Protein AF-A0A6G0X491-F1 (afdb_monomer_lite)

Radius of gyration: 33.51 Å; chains: 1; bounding box: 71×32×149 Å

Sequence (324 aa):
MTTKLLVLMLFFSSFLAHGDSTCRYAKSPGNVLTAGDGLCSPNTSACIVDSTCAEVWHTPASDVVKFTNVNRLGDMSQYALTALEIQNCSVPFTFDASFKLPDQLNTFALENCLLMDDNLPNNVAWPEMLHELHLGKNQLDKIPSGLPSSLISLWLNDNQLTDLPRQPTVTKTLHAASNKITQLSAEYSSMSQAVKIHLAGNPIARISKVDFSSSLVLFDCAGCAITTFELSRSSLEILDKLGPYNAASDTGFLVATVAFNATSCSDLNGEMKLLQNLYPVCVLDPIQTAPPPTTYDAPNSTWLYIGIAVAILLLLLCCSLCYL

Organism: NCBI:txid100861

InterPro domains:
  IPR001611 Leucine-rich repeat [PS51450] (150-171)
  IPR032675 Leucine-rich repeat domain superfamily [G3DSA:3.80.10.10] (58-279)
  IPR051071 Leucine-rich repeat-containing bacterial E3 ubiquitin ligases [PTHR47114] (81-205)

Foldseek 3Di:
DDDDDDDDPDDPPPPPPDDDDQQLLLVPPFKEKEDDPPLDDPQFLIFIATNRSHTPGTHPGNADQEAEQHQEYAYHQNRDDQHHAYDQHPDEHAYDPRHADHQNHQYYYDELRQYEPVRDDLDHPDHLNHQYYHYYNYAYQDDHPPQHCNHAEYHHHNYAHQDADLDDNQYQYYHHAQYAHAEAECSHNNQQRHQEDHHANYQHQYYAAGHHHLNHFYDAHHNHNHAAAEYAPNRLVSLLPFDPQDPVVRGGYYDDAYHDDPVVLVVLVWDWDDRVVHHTHTHNCDDPPPDDPPPPPPPPCVVVVVVVVVVVVVVVVVVVVVPD

pLDDT: mean 84.96, std 18.64, range [28.88, 98.62]

Secondary structure (DSSP, 8-state):
-------------------S---TTTT-SS-EEE--TTTSPTT-S-EEE-TT--EEEE-SSTT--EEES--EEEE-TT--SSEEEEE--SS--EEEEEEE--TT-SEEEEESS---GGGS-TT----TT--EEE--SS--SSPPSS--TT--EEE--SS------SS----SEEE--SS---EEETT-THHHH-SEEE-TT----EEES----TT--EEEEEEEEESEEEE-HHHHHHHHHS-B-BTTTTBEEEEEEE---HHHHHHTT-EEEEETTTEEEEES----------------THHHHHHHHHHHHHHHHHHHSS--

Structure (mmCIF, N/CA/C/O backbone):
data_AF-A0A6G0X491-F1
#
_entry.id   AF-A0A6G0X491-F1
#
loop_
_atom_site.group_PDB
_atom_site.id
_atom_site.type_symbol
_atom_site.label_atom_id
_atom_site.label_alt_id
_atom_site.label_comp_id
_atom_site.label_asym_id
_atom_site.label_entity_id
_atom_site.label_seq_id
_atom_site.pdbx_PDB_ins_code
_atom_site.Cartn_x
_atom_site.Cartn_y
_atom_site.Cartn_z
_atom_site.occupancy
_atom_site.B_iso_or_equiv
_atom_site.auth_seq_id
_atom_site.auth_comp_id
_atom_site.auth_asym_id
_atom_site.auth_atom_id
_atom_site.pdbx_PDB_model_num
ATOM 1 N N . MET A 1 1 ? 37.715 6.176 -73.679 1.00 34.16 1 MET A N 1
ATOM 2 C CA . MET A 1 1 ? 38.329 6.720 -72.446 1.00 34.16 1 MET A CA 1
ATOM 3 C C . MET A 1 1 ? 37.460 7.893 -72.020 1.00 34.16 1 MET A C 1
ATOM 5 O O . MET A 1 1 ? 37.271 8.763 -72.847 1.00 34.16 1 MET A O 1
ATOM 9 N N . THR A 1 2 ? 36.805 7.976 -70.868 1.00 33.03 2 THR A N 1
ATOM 10 C CA . THR A 1 2 ? 36.868 7.195 -69.627 1.00 33.03 2 THR A CA 1
ATOM 11 C C . THR A 1 2 ? 35.651 7.604 -68.774 1.00 33.03 2 THR A C 1
ATOM 13 O O . THR A 1 2 ? 35.374 8.786 -68.631 1.00 33.03 2 THR A O 1
ATOM 16 N N . THR A 1 3 ? 34.935 6.592 -68.279 1.00 32.19 3 THR A N 1
ATOM 17 C CA . THR A 1 3 ? 34.311 6.454 -66.946 1.00 32.19 3 THR A CA 1
ATOM 18 C C . THR A 1 3 ? 33.386 7.543 -66.368 1.00 32.19 3 THR A C 1
ATOM 20 O O . THR A 1 3 ? 33.807 8.612 -65.941 1.00 32.19 3 THR A O 1
ATOM 23 N N . LYS A 1 4 ? 32.109 7.150 -66.224 1.00 38.38 4 LYS A N 1
ATOM 24 C CA . LYS A 1 4 ? 31.097 7.700 -65.306 1.00 38.38 4 LYS A CA 1
ATOM 25 C C . LYS A 1 4 ? 31.574 7.611 -63.845 1.00 38.38 4 LYS A C 1
ATOM 27 O O . LYS A 1 4 ? 32.072 6.560 -63.455 1.00 38.38 4 LYS A O 1
ATOM 32 N N . LEU A 1 5 ? 31.282 8.618 -63.018 1.00 29.95 5 LEU A N 1
ATOM 33 C CA . LEU A 1 5 ? 31.223 8.445 -61.562 1.00 29.95 5 LEU A CA 1
ATOM 34 C C . LEU A 1 5 ? 29.955 9.111 -61.010 1.00 29.95 5 LEU A C 1
ATOM 36 O O . LEU A 1 5 ? 29.815 10.330 -61.003 1.00 29.95 5 LEU A O 1
ATOM 40 N N . LEU A 1 6 ? 29.011 8.262 -60.609 1.00 32.12 6 LEU A N 1
ATOM 41 C CA . LEU A 1 6 ? 27.796 8.591 -59.877 1.00 32.12 6 LEU A CA 1
ATOM 42 C C . LEU A 1 6 ? 28.183 8.645 -58.390 1.00 32.12 6 LEU A C 1
ATOM 44 O O . LEU A 1 6 ? 28.551 7.616 -57.827 1.00 32.12 6 LEU A O 1
ATOM 48 N N . VAL A 1 7 ? 28.157 9.821 -57.760 1.00 33.28 7 VAL A N 1
ATOM 49 C CA . VAL A 1 7 ? 28.378 9.942 -56.310 1.00 33.28 7 VAL A CA 1
ATOM 50 C C . VAL A 1 7 ? 27.049 9.678 -55.609 1.00 33.28 7 VAL A C 1
ATOM 52 O O . VAL A 1 7 ? 26.178 10.540 -55.542 1.00 33.28 7 VAL A O 1
ATOM 55 N N . LEU A 1 8 ? 26.890 8.446 -55.130 1.00 28.88 8 LEU A N 1
ATOM 56 C CA . LEU A 1 8 ? 25.854 8.046 -54.188 1.00 28.88 8 LEU A CA 1
ATOM 57 C C . LEU A 1 8 ? 26.269 8.567 -52.802 1.00 28.88 8 LEU A C 1
ATOM 59 O O . LEU A 1 8 ? 27.220 8.058 -52.211 1.00 28.88 8 LEU A O 1
ATOM 63 N N . MET A 1 9 ? 25.591 9.599 -52.292 1.00 32.69 9 MET A N 1
ATOM 64 C CA . MET A 1 9 ? 25.699 9.979 -50.881 1.00 32.69 9 MET A CA 1
ATOM 65 C C . MET A 1 9 ? 25.041 8.885 -50.036 1.00 32.69 9 MET A C 1
ATOM 67 O O . MET A 1 9 ? 23.822 8.833 -49.895 1.00 32.69 9 MET A O 1
ATOM 71 N N . LEU A 1 10 ? 25.862 7.978 -49.513 1.00 30.55 10 LEU A N 1
ATOM 72 C CA . LEU A 1 10 ? 25.476 7.044 -48.466 1.00 30.55 10 LEU A CA 1
ATOM 73 C C . LEU A 1 10 ? 25.372 7.825 -47.152 1.00 30.55 10 LEU A C 1
ATOM 75 O O . LEU A 1 10 ? 26.373 8.326 -46.638 1.00 30.55 10 LEU A O 1
ATOM 79 N N . PHE A 1 11 ? 24.160 7.921 -46.607 1.00 33.22 11 PHE A N 1
ATOM 80 C CA . PHE A 1 11 ? 23.974 8.194 -45.188 1.00 33.22 11 PHE A CA 1
ATOM 81 C C . PHE A 1 11 ? 24.610 7.035 -44.414 1.00 33.22 11 PHE A C 1
ATOM 83 O O . PHE A 1 11 ? 24.125 5.907 -44.465 1.00 33.22 11 PHE A O 1
ATOM 90 N N . PHE A 1 12 ? 25.717 7.304 -43.724 1.00 30.00 12 PHE A N 1
ATOM 91 C CA . PHE A 1 12 ? 26.239 6.409 -42.700 1.00 30.00 12 PHE A CA 1
ATOM 92 C C . PHE A 1 12 ? 25.266 6.440 -41.517 1.00 30.00 12 PHE A C 1
ATOM 94 O O . PHE A 1 12 ? 25.354 7.304 -40.648 1.00 30.00 12 PHE A O 1
ATOM 101 N N . SER A 1 13 ? 24.323 5.502 -41.477 1.00 35.56 13 SER A N 1
ATOM 102 C CA . SER A 1 13 ? 23.748 5.054 -40.214 1.00 35.56 13 SER A CA 1
ATOM 103 C C . SER A 1 13 ? 24.858 4.323 -39.464 1.00 35.56 13 SER A C 1
ATOM 105 O O . SER A 1 13 ? 25.215 3.187 -39.773 1.00 35.56 13 SER A O 1
ATOM 107 N N . SER A 1 14 ? 25.465 5.011 -38.501 1.00 34.50 14 SER A N 1
ATOM 108 C CA . SER A 1 14 ? 26.394 4.422 -37.546 1.00 34.50 14 SER A CA 1
ATOM 109 C C . SER A 1 14 ? 25.627 3.478 -36.620 1.00 34.50 14 SER A C 1
ATOM 111 O O . SER A 1 14 ? 25.291 3.834 -35.493 1.00 34.50 14 SER A O 1
ATOM 113 N N . PHE A 1 15 ? 25.346 2.264 -37.090 1.00 39.31 15 PHE A N 1
ATOM 114 C CA . PHE A 1 15 ? 25.163 1.132 -36.193 1.00 39.31 15 PHE A CA 1
ATOM 115 C C . PHE A 1 15 ? 26.535 0.831 -35.592 1.00 39.31 15 PHE A C 1
ATOM 117 O O . PHE A 1 15 ? 27.348 0.107 -36.164 1.00 39.31 15 PHE A O 1
ATOM 124 N N . LEU A 1 16 ? 26.816 1.450 -34.445 1.00 38.81 16 LEU A N 1
ATOM 125 C CA . LEU A 1 16 ? 27.819 0.931 -33.531 1.00 38.81 16 LEU A CA 1
ATOM 126 C C . LEU A 1 16 ? 27.316 -0.437 -33.073 1.00 38.81 16 LEU A C 1
ATOM 128 O O . LEU A 1 16 ? 26.485 -0.538 -32.172 1.00 38.81 16 LEU A O 1
ATOM 132 N N . ALA A 1 17 ? 27.816 -1.479 -33.735 1.00 42.91 17 ALA A N 1
ATOM 133 C CA . ALA A 1 17 ? 27.853 -2.821 -33.190 1.00 42.91 17 ALA A CA 1
ATOM 134 C C . ALA A 1 17 ? 28.629 -2.747 -31.867 1.00 42.91 17 ALA A C 1
ATOM 136 O O . ALA A 1 17 ? 29.861 -2.721 -31.853 1.00 42.91 17 ALA A O 1
ATOM 137 N N . HIS A 1 18 ? 27.897 -2.621 -30.762 1.00 44.09 18 HIS A N 1
ATOM 138 C CA . HIS A 1 18 ? 28.454 -2.821 -29.436 1.00 44.09 18 HIS A CA 1
ATOM 139 C C . HIS A 1 18 ? 28.742 -4.310 -29.283 1.00 44.09 18 HIS A C 1
ATOM 141 O O . HIS A 1 18 ? 27.945 -5.157 -29.686 1.00 44.09 18 HIS A O 1
ATOM 147 N N . GLY A 1 19 ? 29.947 -4.591 -28.791 1.00 39.28 19 GLY A N 1
ATOM 148 C CA . GLY A 1 19 ? 30.525 -5.919 -28.724 1.00 39.28 19 GLY A CA 1
ATOM 149 C C . GLY A 1 19 ? 29.639 -6.942 -28.023 1.00 39.28 19 GLY A C 1
ATOM 150 O O . GLY A 1 19 ? 28.785 -6.606 -27.205 1.00 39.28 19 GLY A O 1
ATOM 151 N N . ASP A 1 20 ? 29.908 -8.188 -28.396 1.00 50.12 20 ASP A N 1
ATOM 152 C CA . ASP A 1 20 ? 29.529 -9.444 -27.754 1.00 50.12 20 ASP A CA 1
ATOM 153 C C . ASP A 1 20 ? 29.037 -9.271 -26.303 1.00 50.12 20 ASP A C 1
ATOM 155 O O . ASP A 1 20 ? 29.799 -9.294 -25.336 1.00 50.12 20 ASP A O 1
ATOM 159 N N . SER A 1 21 ? 27.738 -9.015 -26.164 1.00 58.44 21 SER A N 1
ATOM 160 C CA . SER A 1 21 ? 27.029 -8.935 -24.895 1.00 58.44 21 SER A CA 1
ATOM 161 C C . SER A 1 21 ? 25.714 -9.661 -25.105 1.00 58.44 21 SER A C 1
ATOM 163 O O . SER A 1 21 ? 24.829 -9.234 -25.844 1.00 58.44 21 SER A O 1
ATOM 165 N N . THR A 1 22 ? 25.615 -10.846 -24.515 1.00 80.19 22 THR A N 1
ATOM 166 C CA . THR A 1 22 ? 24.371 -11.608 -24.493 1.00 80.19 22 THR A CA 1
ATOM 167 C C . THR A 1 22 ? 23.264 -10.710 -23.955 1.00 80.19 22 THR A C 1
ATOM 169 O O . THR A 1 22 ? 23.399 -10.191 -22.845 1.00 80.19 22 THR A O 1
ATOM 172 N N . CYS A 1 23 ? 22.194 -10.522 -24.733 1.00 88.06 23 CYS A N 1
ATOM 173 C CA . CYS A 1 23 ? 21.047 -9.727 -24.310 1.00 88.06 23 CYS A CA 1
ATOM 174 C C . CYS A 1 23 ? 20.594 -10.151 -22.906 1.00 88.06 23 CYS A C 1
ATOM 176 O O . CYS A 1 23 ? 20.307 -11.326 -22.660 1.00 88.06 23 CYS A O 1
ATOM 178 N N . ARG A 1 24 ? 20.519 -9.184 -21.987 1.00 90.25 24 ARG A N 1
ATOM 179 C CA . ARG A 1 24 ? 20.106 -9.399 -20.592 1.00 90.25 24 ARG A CA 1
ATOM 180 C C . ARG A 1 24 ? 18.728 -10.053 -20.503 1.00 90.25 24 ARG A C 1
ATOM 182 O O . ARG A 1 24 ? 18.520 -10.953 -19.696 1.00 90.25 24 ARG A O 1
ATOM 189 N N . TYR A 1 25 ? 17.837 -9.648 -21.401 1.00 93.38 25 TYR A N 1
ATOM 190 C CA . TYR A 1 25 ? 16.454 -10.100 -21.477 1.00 93.38 25 TYR A CA 1
ATOM 191 C C . TYR A 1 25 ? 16.258 -11.334 -22.374 1.00 93.38 25 TYR A C 1
ATOM 193 O O . TYR A 1 25 ? 15.132 -11.719 -22.672 1.00 93.38 25 TYR A O 1
ATOM 201 N N . ALA A 1 26 ? 17.336 -12.019 -22.782 1.00 92.31 26 ALA A N 1
ATOM 202 C CA . ALA A 1 26 ? 17.251 -13.189 -23.666 1.00 92.31 26 ALA A CA 1
ATOM 203 C C . ALA A 1 26 ? 16.442 -14.358 -23.092 1.00 92.31 26 ALA A C 1
ATOM 205 O O . ALA A 1 26 ? 15.943 -15.195 -23.841 1.00 92.31 26 ALA A O 1
ATOM 206 N N . LYS A 1 27 ? 16.322 -14.428 -21.763 1.00 92.19 27 LYS A N 1
ATOM 207 C CA . LYS A 1 27 ? 15.528 -15.445 -21.059 1.00 92.19 27 LYS A CA 1
ATOM 208 C C . LYS A 1 27 ? 14.160 -14.930 -20.613 1.00 92.19 27 LYS A C 1
ATOM 210 O O . LYS A 1 27 ? 13.393 -15.697 -20.033 1.00 92.19 27 LYS A O 1
ATOM 215 N N . SER A 1 28 ? 13.857 -13.657 -20.852 1.00 90.62 28 SER A N 1
ATOM 216 C CA . SER A 1 28 ? 12.574 -13.069 -20.497 1.00 90.62 28 SER A CA 1
ATOM 217 C C . SER A 1 28 ? 11.500 -13.646 -21.427 1.00 90.62 28 SER A C 1
ATOM 219 O O . SER A 1 28 ? 11.673 -13.644 -22.644 1.00 90.62 28 SER A O 1
ATOM 221 N N . PRO A 1 29 ? 10.369 -14.143 -20.901 1.00 87.50 29 PRO A N 1
ATOM 222 C CA . PRO A 1 29 ? 9.338 -14.800 -21.710 1.00 87.50 29 PRO A CA 1
ATOM 223 C C . PRO A 1 29 ? 8.488 -13.816 -22.536 1.00 87.50 29 PRO A C 1
ATOM 225 O O . PRO A 1 29 ? 7.504 -14.215 -23.151 1.00 87.50 29 PRO A O 1
ATOM 228 N N . GLY A 1 30 ? 8.822 -12.526 -22.520 1.00 90.31 30 GLY A N 1
ATOM 229 C CA . GLY A 1 30 ? 8.120 -11.479 -23.245 1.00 90.31 30 GLY A CA 1
ATOM 230 C C . GLY A 1 30 ? 8.798 -10.127 -23.061 1.00 90.31 30 GLY A C 1
ATOM 231 O O . GLY A 1 30 ? 9.825 -10.027 -22.389 1.00 90.31 30 GLY A O 1
ATOM 232 N N . ASN A 1 31 ? 8.189 -9.103 -23.652 1.00 94.56 31 ASN A N 1
ATOM 233 C CA . ASN A 1 31 ? 8.712 -7.743 -23.660 1.00 94.56 31 ASN A CA 1
ATOM 234 C C . ASN A 1 31 ? 8.871 -7.173 -22.244 1.00 94.56 31 ASN A C 1
ATOM 236 O O . ASN A 1 31 ? 8.011 -7.386 -21.387 1.00 94.56 31 ASN A O 1
ATOM 240 N N . VAL A 1 32 ? 9.946 -6.418 -22.025 1.00 96.62 32 VAL A N 1
ATOM 241 C CA . VAL A 1 32 ? 10.357 -5.901 -20.714 1.00 96.62 32 VAL A CA 1
ATOM 242 C C . VAL A 1 32 ? 10.411 -4.379 -20.754 1.00 96.62 32 VAL A C 1
ATOM 244 O O . VAL A 1 32 ? 11.083 -3.826 -21.619 1.00 96.62 32 VAL A O 1
ATOM 247 N N . LEU A 1 33 ? 9.742 -3.701 -19.816 1.00 97.44 33 LEU A N 1
ATOM 248 C CA . LEU A 1 33 ? 9.970 -2.275 -19.569 1.00 97.44 33 LEU A CA 1
ATOM 249 C C . LEU A 1 33 ? 11.282 -2.101 -18.798 1.00 97.44 33 LEU A C 1
ATOM 251 O O . LEU A 1 33 ? 11.467 -2.714 -17.747 1.00 97.44 33 LEU A O 1
ATOM 255 N N . THR A 1 34 ? 12.173 -1.261 -19.308 1.00 96.69 34 THR A N 1
ATOM 256 C CA . THR A 1 34 ? 13.487 -0.981 -18.725 1.00 96.69 34 THR A CA 1
ATOM 257 C C . THR A 1 34 ? 13.845 0.489 -18.908 1.00 96.69 34 THR A C 1
ATOM 259 O O . THR A 1 34 ? 13.303 1.186 -19.770 1.00 96.69 34 THR A O 1
ATOM 262 N N . ALA A 1 35 ? 14.774 0.967 -18.091 1.00 93.94 35 ALA A N 1
ATOM 263 C CA . ALA A 1 35 ? 15.399 2.260 -18.266 1.00 93.94 35 ALA A CA 1
ATOM 264 C C . ALA A 1 35 ? 16.899 2.109 -18.018 1.00 93.94 35 ALA A C 1
ATOM 266 O O . ALA A 1 35 ? 17.320 1.778 -16.907 1.00 93.94 35 ALA A O 1
ATOM 267 N N . GLY A 1 36 ? 17.697 2.360 -19.058 1.00 73.88 36 GLY A N 1
ATOM 268 C CA . GLY A 1 36 ? 19.154 2.288 -18.986 1.00 73.88 36 GLY A CA 1
ATOM 269 C C . GLY A 1 36 ? 19.802 1.361 -20.002 1.00 73.88 36 GLY A C 1
ATOM 270 O O . GLY A 1 36 ? 19.206 0.991 -21.010 1.00 73.88 36 GLY A O 1
ATOM 271 N N . ASP A 1 37 ? 21.071 1.039 -19.744 1.00 68.38 37 ASP A N 1
ATOM 272 C CA . ASP A 1 37 ? 21.902 0.090 -20.503 1.00 68.38 37 ASP A CA 1
ATOM 273 C C . ASP A 1 37 ? 22.169 0.431 -21.980 1.00 68.38 37 ASP A C 1
ATOM 275 O O . ASP A 1 37 ? 22.645 -0.411 -22.737 1.00 68.38 37 ASP A O 1
ATOM 279 N N . GLY A 1 38 ? 21.874 1.661 -22.413 1.00 82.50 38 GLY A N 1
ATOM 280 C CA . GLY A 1 38 ? 22.009 2.054 -23.820 1.00 82.50 38 GLY A CA 1
ATOM 281 C C . GLY A 1 38 ? 21.028 1.339 -24.758 1.00 82.50 38 GLY A C 1
ATOM 282 O O . GLY A 1 38 ? 21.210 1.398 -25.971 1.00 82.50 38 GLY A O 1
ATOM 283 N N . LEU A 1 39 ? 20.006 0.674 -24.203 1.00 90.50 39 LEU A N 1
ATOM 284 C CA . LEU A 1 39 ? 18.962 -0.016 -24.965 1.00 90.50 39 LEU A CA 1
ATOM 285 C C . LEU A 1 39 ? 17.855 0.931 -25.428 1.00 90.50 39 LEU A C 1
ATOM 287 O O . LEU A 1 39 ? 17.259 0.709 -26.477 1.00 90.50 39 LEU A O 1
ATOM 291 N N . CYS A 1 40 ? 17.588 1.971 -24.638 1.00 93.06 40 CYS A N 1
ATOM 292 C CA . CYS A 1 40 ? 16.550 2.945 -24.931 1.00 93.06 40 CYS A CA 1
ATOM 293 C C . CYS A 1 40 ? 17.068 4.097 -25.794 1.00 93.06 40 CYS A C 1
ATOM 295 O O . CYS A 1 40 ? 18.184 4.593 -25.619 1.00 93.06 40 CYS A O 1
ATOM 297 N N . SER A 1 41 ? 16.200 4.571 -26.678 1.00 92.19 41 SER A N 1
ATOM 298 C CA . SER A 1 41 ? 16.401 5.727 -27.533 1.00 92.19 41 SER A CA 1
ATOM 299 C C . SER A 1 41 ? 16.678 6.986 -26.699 1.00 92.19 41 SER A C 1
ATOM 301 O O . SER A 1 41 ? 16.118 7.146 -25.608 1.00 92.19 41 SER A O 1
ATOM 303 N N . PRO A 1 42 ? 17.515 7.919 -27.191 1.00 89.44 42 PRO A N 1
ATOM 304 C CA . PRO A 1 42 ? 17.789 9.174 -26.493 1.00 89.44 42 PRO A CA 1
ATOM 305 C C . PRO A 1 42 ? 16.518 9.991 -26.215 1.00 89.44 42 PRO A C 1
ATOM 307 O O . PRO A 1 42 ? 15.570 9.949 -26.994 1.00 89.44 42 PRO A O 1
ATOM 310 N N . ASN A 1 43 ? 16.539 10.813 -25.159 1.00 88.56 43 ASN A N 1
ATOM 311 C CA . ASN A 1 43 ? 15.430 11.691 -24.736 1.00 88.56 43 ASN A CA 1
ATOM 312 C C . ASN A 1 43 ? 14.137 10.962 -24.321 1.00 88.56 43 ASN A C 1
ATOM 314 O O . ASN A 1 43 ? 13.054 11.545 -24.370 1.00 88.56 43 ASN A O 1
ATOM 318 N N . THR A 1 44 ? 14.251 9.711 -23.878 1.00 92.56 44 THR A N 1
ATOM 319 C CA . THR A 1 44 ? 13.138 8.909 -23.356 1.00 92.56 44 THR A CA 1
ATOM 320 C C . THR A 1 44 ? 13.338 8.663 -21.861 1.00 92.56 44 THR A C 1
ATOM 322 O O . THR A 1 44 ? 14.467 8.668 -21.367 1.00 92.56 44 THR A O 1
ATOM 325 N N . SER A 1 45 ? 12.246 8.505 -21.113 1.00 93.31 45 SER A N 1
ATOM 326 C CA . SER A 1 45 ? 12.308 8.126 -19.693 1.00 93.31 45 SER A CA 1
ATOM 327 C C . SER A 1 45 ? 12.511 6.622 -19.509 1.00 93.31 45 SER A C 1
ATOM 329 O O . SER A 1 45 ? 13.222 6.207 -18.597 1.00 93.31 45 SER A O 1
ATOM 331 N N . ALA A 1 46 ? 11.897 5.808 -20.368 1.00 97.06 46 ALA A N 1
ATOM 332 C CA . ALA A 1 46 ? 11.995 4.354 -20.369 1.00 97.06 46 ALA A CA 1
ATOM 333 C C . ALA A 1 46 ? 11.610 3.800 -21.748 1.00 97.06 46 ALA A C 1
ATOM 335 O O . ALA A 1 46 ? 10.961 4.475 -22.555 1.00 97.06 46 ALA A O 1
ATOM 336 N N . CYS A 1 47 ? 11.959 2.544 -21.997 1.00 96.62 47 CYS A N 1
ATOM 337 C CA . CYS A 1 47 ? 11.595 1.832 -23.210 1.00 96.62 47 CYS A CA 1
ATOM 338 C C . CYS A 1 47 ? 11.189 0.389 -22.920 1.00 96.62 47 CYS A C 1
ATOM 340 O O . CYS A 1 47 ? 11.467 -0.163 -21.857 1.00 96.62 47 CYS A O 1
ATOM 342 N N . ILE A 1 48 ? 10.503 -0.217 -23.879 1.00 96.75 48 ILE A N 1
ATOM 343 C CA . ILE A 1 48 ? 10.189 -1.635 -23.895 1.00 96.75 48 ILE A CA 1
ATOM 344 C C . ILE A 1 48 ? 11.116 -2.304 -24.903 1.00 96.75 48 ILE A C 1
ATOM 346 O O . ILE A 1 48 ? 11.216 -1.867 -26.052 1.00 96.75 48 ILE A O 1
ATOM 350 N N . VAL A 1 49 ? 11.745 -3.393 -24.479 1.00 95.81 49 VAL A N 1
ATOM 351 C CA . VAL A 1 49 ? 12.633 -4.212 -25.307 1.00 95.81 49 VAL A CA 1
ATOM 352 C C . VAL A 1 49 ? 12.126 -5.649 -25.398 1.00 95.81 49 VAL A C 1
ATOM 354 O O . VAL A 1 49 ? 11.451 -6.132 -24.484 1.00 95.81 49 VAL A O 1
ATOM 357 N N . ASP A 1 50 ? 12.426 -6.330 -26.501 1.00 94.88 50 ASP A N 1
ATOM 358 C CA . ASP A 1 50 ? 12.149 -7.760 -26.667 1.00 94.88 50 ASP A CA 1
ATOM 359 C C . ASP A 1 50 ? 13.293 -8.649 -26.130 1.00 94.88 50 ASP A C 1
ATOM 361 O O . ASP A 1 50 ? 14.289 -8.169 -25.583 1.00 94.88 50 ASP A O 1
ATOM 365 N N . SER A 1 51 ? 13.178 -9.971 -26.297 1.00 93.06 51 SER A N 1
ATOM 366 C CA . SER A 1 51 ? 14.201 -10.933 -25.857 1.00 93.06 51 SER A CA 1
ATOM 367 C C . SER A 1 51 ? 15.512 -10.864 -26.655 1.00 93.06 51 SER A C 1
ATOM 369 O O . SER A 1 51 ? 16.472 -11.557 -26.338 1.00 93.06 51 SER A O 1
ATOM 371 N N . THR A 1 52 ? 15.582 -10.063 -27.715 1.00 93.50 52 THR A N 1
ATOM 372 C CA . THR A 1 52 ? 16.828 -9.756 -28.430 1.00 93.50 52 THR A CA 1
ATOM 373 C C . THR A 1 52 ? 17.441 -8.433 -27.972 1.00 93.50 52 THR A C 1
ATOM 375 O O . THR A 1 52 ? 18.493 -8.044 -28.473 1.00 93.50 52 THR A O 1
ATOM 378 N N . CYS A 1 53 ? 16.820 -7.776 -26.982 1.00 92.88 53 CYS A N 1
ATOM 379 C CA . CYS A 1 53 ? 17.144 -6.436 -26.505 1.00 92.88 53 CYS A CA 1
ATOM 380 C C . CYS A 1 53 ? 16.953 -5.368 -27.591 1.00 92.88 53 CYS A C 1
ATOM 382 O O . CYS A 1 53 ? 17.477 -4.262 -27.470 1.00 92.88 53 CYS A O 1
ATOM 384 N N . ALA A 1 54 ? 16.188 -5.684 -28.639 1.00 93.88 54 ALA A N 1
ATOM 385 C CA . ALA A 1 54 ? 15.752 -4.692 -29.597 1.00 93.88 54 ALA A CA 1
ATOM 386 C C . ALA A 1 54 ? 14.644 -3.858 -28.957 1.00 93.88 54 ALA A C 1
ATOM 388 O O . ALA A 1 54 ? 13.687 -4.392 -28.388 1.00 93.88 54 ALA A O 1
ATOM 389 N N . GLU A 1 55 ? 14.779 -2.541 -29.046 1.00 95.38 55 GLU A N 1
ATOM 390 C CA . GLU A 1 55 ? 13.722 -1.632 -28.636 1.00 95.38 55 GLU A CA 1
ATOM 391 C C . GLU A 1 55 ? 12.498 -1.813 -29.539 1.00 95.38 55 GLU A C 1
ATOM 393 O O . GLU A 1 55 ? 12.586 -1.708 -30.763 1.00 95.38 55 GLU A O 1
ATOM 398 N N . VAL A 1 56 ? 11.345 -2.078 -28.924 1.00 95.75 56 VAL A N 1
ATOM 399 C CA . VAL A 1 56 ? 10.057 -2.217 -29.620 1.00 95.75 56 VAL A CA 1
ATOM 400 C C . VAL A 1 56 ? 9.144 -1.016 -29.395 1.00 95.75 56 VAL A C 1
ATOM 402 O O . VAL A 1 56 ? 8.218 -0.788 -30.172 1.00 95.75 56 VAL A O 1
ATOM 405 N N . TRP A 1 57 ? 9.380 -0.258 -28.324 1.00 96.19 57 TRP A N 1
ATOM 406 C CA . TRP A 1 57 ? 8.638 0.951 -27.984 1.00 96.19 57 TRP A CA 1
ATOM 407 C C . TRP A 1 57 ? 9.434 1.807 -26.996 1.00 96.19 57 TRP A C 1
ATOM 409 O O . TRP A 1 57 ? 10.166 1.269 -26.173 1.00 96.19 57 TRP A O 1
ATOM 419 N N . HIS A 1 58 ? 9.233 3.121 -27.003 1.00 95.44 58 HIS A N 1
ATOM 420 C CA . HIS A 1 58 ? 9.787 4.030 -26.002 1.00 95.44 58 HIS A CA 1
ATOM 421 C C . HIS A 1 58 ? 8.793 5.117 -25.608 1.00 95.44 58 HIS A C 1
ATOM 423 O O . HIS A 1 58 ? 7.834 5.400 -26.333 1.00 95.44 58 HIS A O 1
ATOM 429 N N . THR A 1 59 ? 9.033 5.757 -24.463 1.00 95.62 59 THR A N 1
ATOM 430 C CA . THR A 1 59 ? 8.214 6.891 -24.042 1.00 95.62 59 THR A CA 1
ATOM 431 C C . THR A 1 59 ? 8.412 8.093 -24.967 1.00 95.62 59 THR A C 1
ATOM 433 O O . THR A 1 59 ? 9.537 8.405 -25.345 1.00 95.62 59 THR A O 1
ATOM 436 N N . PRO A 1 60 ? 7.338 8.821 -25.321 1.00 93.38 60 PRO A N 1
ATOM 437 C CA . PRO A 1 60 ? 7.420 9.951 -26.251 1.00 93.38 60 PRO A CA 1
ATOM 438 C C . PRO A 1 60 ? 8.169 11.170 -25.687 1.00 93.38 60 PRO A C 1
ATOM 440 O O . PRO A 1 60 ? 8.445 12.111 -26.429 1.00 93.38 60 PRO A O 1
ATOM 443 N N . ALA A 1 61 ? 8.445 11.180 -24.382 1.00 91.31 61 ALA A N 1
ATOM 444 C CA . ALA A 1 61 ? 9.131 12.251 -23.680 1.00 91.31 61 ALA A CA 1
ATOM 445 C C . ALA A 1 61 ? 9.879 11.704 -22.454 1.00 91.31 61 ALA A C 1
ATOM 447 O O . ALA A 1 61 ? 9.578 10.622 -21.942 1.00 91.31 61 ALA A O 1
ATOM 448 N N . SER A 1 62 ? 10.845 12.478 -21.963 1.00 90.69 62 SER A N 1
ATOM 449 C CA . SER A 1 62 ? 11.701 12.119 -20.829 1.00 90.69 62 SER A CA 1
ATOM 450 C C . SER A 1 62 ? 11.051 12.301 -19.453 1.00 90.69 62 SER A C 1
ATOM 452 O O . SER A 1 62 ? 11.689 12.015 -18.446 1.00 90.69 62 SER A O 1
ATOM 454 N N . ASP A 1 63 ? 9.814 12.789 -19.389 1.00 92.06 63 ASP A N 1
ATOM 455 C CA . ASP A 1 63 ? 9.058 13.090 -18.166 1.00 92.06 63 ASP A CA 1
ATOM 456 C C . ASP A 1 63 ? 7.843 12.165 -17.959 1.00 92.06 63 ASP A C 1
ATOM 458 O O . ASP A 1 63 ? 7.041 12.367 -17.046 1.00 92.06 63 ASP A O 1
ATOM 462 N N . VAL A 1 64 ? 7.703 11.122 -18.783 1.00 94.19 64 VAL A N 1
ATOM 463 C CA . VAL A 1 64 ? 6.610 10.153 -18.653 1.00 94.19 64 VAL A CA 1
ATOM 464 C C . VAL A 1 64 ? 6.844 9.264 -17.437 1.00 94.19 64 VAL A C 1
ATOM 466 O O . VAL A 1 64 ? 7.768 8.448 -17.441 1.00 94.19 64 VAL A O 1
ATOM 469 N N . VAL A 1 65 ? 5.964 9.409 -16.440 1.00 96.50 65 VAL A N 1
ATOM 470 C CA . VAL A 1 65 ? 5.954 8.616 -15.196 1.00 96.50 65 VAL A CA 1
ATOM 471 C C . VAL A 1 65 ? 4.923 7.492 -15.173 1.00 96.50 65 VAL A C 1
ATOM 473 O O . VAL A 1 65 ? 5.060 6.568 -14.375 1.00 96.50 65 VAL A O 1
ATOM 476 N N . LYS A 1 66 ? 3.895 7.567 -16.030 1.00 97.06 66 LYS A N 1
ATOM 477 C CA . LYS A 1 66 ? 2.763 6.631 -16.042 1.00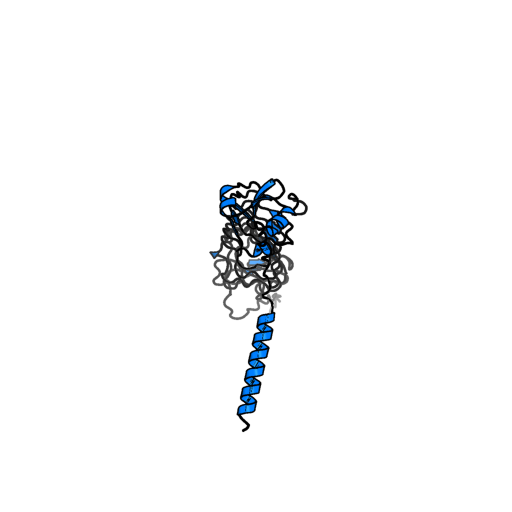 97.06 66 LYS A CA 1
ATOM 478 C C . LYS A 1 66 ? 2.825 5.702 -17.244 1.00 97.06 66 LYS A C 1
ATOM 480 O O . LYS A 1 66 ? 2.892 6.155 -18.386 1.00 97.06 66 LYS A O 1
ATOM 485 N N . PHE A 1 67 ? 2.702 4.411 -16.982 1.00 96.81 67 PHE A N 1
ATOM 486 C CA . PHE A 1 67 ? 2.790 3.344 -17.962 1.00 96.81 67 PHE A CA 1
ATOM 487 C C . PHE A 1 67 ? 1.516 2.505 -17.924 1.00 96.81 67 PHE A C 1
ATOM 489 O O . PHE A 1 67 ? 0.994 2.166 -16.865 1.00 96.81 67 PHE A O 1
ATOM 496 N N . THR A 1 68 ? 1.014 2.169 -19.107 1.00 94.00 68 THR A N 1
ATOM 497 C CA . THR A 1 68 ? -0.122 1.260 -19.297 1.00 94.00 68 THR A CA 1
ATOM 498 C C . THR A 1 68 ? 0.270 0.205 -20.316 1.00 94.00 68 THR A C 1
ATOM 500 O O . THR A 1 68 ? 1.184 0.434 -21.109 1.00 94.00 68 THR A O 1
ATOM 503 N N . ASN A 1 69 ? -0.404 -0.947 -20.309 1.00 87.31 69 ASN A N 1
ATOM 504 C CA . ASN A 1 69 ? -0.085 -2.069 -21.204 1.00 87.31 69 ASN A CA 1
ATOM 505 C C . ASN A 1 69 ? 1.355 -2.602 -21.053 1.00 87.31 69 ASN A C 1
ATOM 507 O O . ASN A 1 69 ? 1.909 -3.189 -21.981 1.00 87.31 69 ASN A O 1
ATOM 511 N N . VAL A 1 70 ? 1.957 -2.412 -19.878 1.00 92.88 70 VAL A N 1
ATOM 512 C CA . VAL A 1 70 ? 3.239 -3.011 -19.500 1.00 92.88 70 VAL A CA 1
ATOM 513 C C . VAL A 1 70 ? 2.944 -4.169 -18.566 1.00 92.88 70 VAL A C 1
ATOM 515 O O . VAL A 1 70 ? 2.218 -3.996 -17.599 1.00 92.88 70 VAL A O 1
ATOM 518 N N . ASN A 1 71 ? 3.518 -5.338 -18.837 1.00 92.38 71 ASN A N 1
ATOM 519 C CA . ASN A 1 71 ? 3.246 -6.551 -18.057 1.00 92.38 71 ASN A CA 1
ATOM 520 C C . ASN A 1 71 ? 4.505 -7.150 -17.407 1.00 92.38 71 ASN A C 1
ATOM 522 O O . ASN A 1 71 ? 4.433 -8.180 -16.730 1.00 92.38 71 ASN A O 1
ATOM 526 N N . ARG A 1 72 ? 5.672 -6.535 -17.640 1.00 96.00 72 ARG A N 1
ATOM 527 C CA . ARG A 1 72 ? 6.949 -6.988 -17.095 1.00 96.00 72 ARG A CA 1
ATOM 528 C C . ARG A 1 72 ? 7.910 -5.833 -16.856 1.00 96.00 72 ARG A C 1
ATOM 530 O O . ARG A 1 72 ? 8.128 -5.033 -17.766 1.00 96.00 72 ARG A O 1
ATOM 537 N N . LEU A 1 73 ? 8.504 -5.786 -15.666 1.00 96.88 73 LEU A N 1
ATOM 538 C CA . LEU A 1 73 ? 9.507 -4.788 -15.286 1.00 96.88 73 LEU A CA 1
ATOM 539 C C . LEU A 1 73 ? 10.904 -5.404 -15.206 1.00 96.88 73 LEU A C 1
ATOM 541 O O . LEU A 1 73 ? 11.083 -6.447 -14.578 1.00 96.88 73 LEU A O 1
ATOM 545 N N . GLY A 1 74 ? 11.873 -4.759 -15.846 1.00 96.19 74 GLY A N 1
ATOM 546 C CA . GLY A 1 74 ? 13.284 -5.128 -15.833 1.00 96.19 74 GLY A CA 1
ATOM 547 C C . GLY A 1 74 ? 14.117 -4.210 -14.950 1.00 96.19 74 GLY A C 1
ATOM 548 O O . GLY A 1 74 ? 13.656 -3.725 -13.915 1.00 96.19 74 GLY A O 1
ATOM 549 N N . ASP A 1 75 ? 15.363 -3.982 -15.361 1.00 95.69 75 ASP A N 1
ATOM 550 C CA . ASP A 1 75 ? 16.243 -3.028 -14.689 1.00 95.69 75 ASP A CA 1
ATOM 551 C C . ASP A 1 75 ? 15.765 -1.594 -14.968 1.00 95.69 75 ASP A C 1
ATOM 553 O O . ASP A 1 75 ? 15.677 -1.164 -16.122 1.00 95.69 75 ASP A O 1
ATOM 557 N N . MET A 1 76 ? 15.423 -0.870 -13.905 1.00 96.50 76 MET A N 1
ATOM 558 C CA . MET A 1 76 ? 15.020 0.535 -13.939 1.00 96.50 76 MET A CA 1
ATOM 559 C C . MET A 1 76 ? 16.044 1.430 -13.235 1.00 96.50 76 MET A C 1
ATOM 561 O O . MET A 1 76 ? 15.739 2.575 -12.924 1.00 96.50 76 MET A O 1
ATOM 565 N N . SER A 1 77 ? 17.257 0.945 -12.963 1.00 94.25 77 SER A N 1
ATOM 566 C CA . SER A 1 77 ? 18.261 1.676 -12.183 1.00 94.25 77 SER A CA 1
ATOM 567 C C . SER A 1 77 ? 18.721 2.993 -12.813 1.00 94.25 77 SER A C 1
ATOM 569 O O . SER A 1 77 ? 19.190 3.862 -12.084 1.00 94.25 77 SER A O 1
ATOM 571 N N . GLN A 1 78 ? 18.589 3.163 -14.135 1.00 93.00 78 GLN A N 1
ATOM 572 C CA . GLN A 1 78 ? 18.895 4.424 -14.830 1.00 93.00 78 GLN A CA 1
ATOM 573 C C . GLN A 1 78 ? 17.650 5.266 -15.133 1.00 93.00 78 GLN A C 1
ATOM 575 O O . GLN A 1 78 ? 17.752 6.309 -15.778 1.00 93.00 78 GLN A O 1
ATOM 580 N N . TYR A 1 79 ? 16.466 4.828 -14.705 1.00 95.62 79 TYR A N 1
ATOM 581 C CA . TYR A 1 79 ? 15.270 5.657 -14.775 1.00 95.62 79 TYR A CA 1
ATOM 582 C C . TYR A 1 79 ? 15.517 6.928 -13.966 1.00 95.62 79 TYR A C 1
ATOM 584 O O . TYR A 1 79 ? 15.924 6.823 -12.818 1.00 95.62 79 TYR A O 1
ATOM 592 N N . ALA A 1 80 ? 15.309 8.112 -14.544 1.00 93.88 80 ALA A N 1
ATOM 593 C CA . ALA A 1 80 ? 15.752 9.375 -13.937 1.00 93.88 80 ALA A CA 1
ATOM 594 C C . ALA A 1 80 ? 14.687 10.079 -13.077 1.00 93.88 80 ALA A C 1
ATOM 596 O O . ALA A 1 80 ? 15.003 11.004 -12.329 1.00 93.88 80 ALA A O 1
ATOM 597 N N . LEU A 1 81 ? 13.418 9.681 -13.196 1.00 96.56 81 LEU A N 1
ATOM 598 C CA . LEU A 1 81 ? 12.304 10.356 -12.527 1.00 96.56 81 LEU A CA 1
ATOM 599 C C . LEU A 1 81 ? 12.110 9.818 -11.106 1.00 96.56 81 LEU A C 1
ATOM 601 O O . LEU A 1 81 ? 12.579 8.734 -10.757 1.00 96.56 81 LEU A O 1
ATOM 605 N N . THR A 1 82 ? 11.408 10.584 -10.274 1.00 97.81 82 THR A N 1
ATOM 606 C CA . THR A 1 82 ? 11.131 10.210 -8.878 1.00 97.81 82 THR A CA 1
ATOM 607 C C . THR A 1 82 ? 9.845 9.403 -8.723 1.00 97.81 82 THR A C 1
ATOM 609 O O . THR A 1 82 ? 9.618 8.842 -7.657 1.00 97.81 82 THR A O 1
ATOM 612 N N . ALA A 1 83 ? 9.011 9.334 -9.763 1.00 98.31 83 ALA A N 1
ATOM 613 C CA . ALA A 1 83 ? 7.776 8.560 -9.770 1.00 98.31 83 ALA A CA 1
ATOM 614 C C . ALA A 1 83 ? 7.766 7.555 -10.928 1.00 98.31 83 ALA A C 1
ATOM 616 O O . ALA A 1 83 ? 8.122 7.889 -12.063 1.00 98.31 83 ALA A O 1
ATOM 617 N N . LEU A 1 84 ? 7.353 6.328 -10.625 1.00 98.38 84 LEU A N 1
ATOM 618 C CA . LEU A 1 84 ? 7.172 5.239 -11.576 1.00 98.38 84 LEU A CA 1
ATOM 619 C C . LEU A 1 84 ? 5.830 4.585 -11.275 1.00 98.38 84 LEU A C 1
ATOM 621 O O . LEU A 1 84 ? 5.670 3.928 -10.248 1.00 98.38 84 LEU A O 1
ATOM 625 N N . GLU A 1 85 ? 4.872 4.786 -12.171 1.00 98.31 85 GLU A N 1
ATOM 626 C CA . GLU A 1 85 ? 3.500 4.333 -12.005 1.00 98.31 85 GLU A CA 1
ATOM 627 C C . GLU A 1 85 ? 3.110 3.413 -13.155 1.00 98.31 85 GLU A C 1
ATOM 629 O O . GLU A 1 85 ? 3.084 3.816 -14.316 1.00 98.31 85 GLU A O 1
ATOM 634 N N . ILE A 1 86 ? 2.783 2.169 -12.842 1.00 98.25 86 ILE A N 1
ATOM 635 C CA . ILE A 1 86 ? 2.341 1.167 -13.802 1.00 98.25 86 ILE A CA 1
ATOM 636 C C . ILE A 1 86 ? 0.912 0.795 -13.442 1.00 98.25 86 ILE A C 1
ATOM 638 O O . ILE A 1 86 ? 0.628 0.431 -12.303 1.00 98.25 86 ILE A O 1
ATOM 642 N N . GLN A 1 87 ? 0.004 0.903 -14.406 1.00 97.12 87 GLN A N 1
ATOM 643 C CA . GLN A 1 87 ? -1.411 0.683 -14.145 1.00 97.12 87 GLN A CA 1
ATOM 644 C C . GLN A 1 87 ? -2.132 -0.021 -15.290 1.00 97.12 87 GLN A C 1
ATOM 646 O O . GLN A 1 87 ? -1.767 0.122 -16.460 1.00 97.12 87 GLN A O 1
ATOM 651 N N . ASN A 1 88 ? -3.230 -0.697 -14.947 1.00 95.88 88 ASN A N 1
ATOM 652 C CA . ASN A 1 88 ? -4.147 -1.326 -15.900 1.00 95.88 88 ASN A CA 1
ATOM 653 C C . ASN A 1 88 ? -3.427 -2.333 -16.810 1.00 95.88 88 ASN A C 1
ATOM 655 O O . ASN A 1 88 ? -3.413 -2.196 -18.038 1.00 95.88 88 ASN A O 1
ATOM 659 N N . CYS A 1 89 ? -2.801 -3.332 -16.194 1.00 95.00 89 CYS A N 1
ATOM 660 C CA . CYS A 1 89 ? -2.138 -4.406 -16.918 1.00 95.00 89 CYS A CA 1
ATOM 661 C C . CYS A 1 89 ? -3.167 -5.421 -17.439 1.00 95.00 89 CYS A C 1
ATOM 663 O O . CYS A 1 89 ? -4.200 -5.667 -16.816 1.00 95.00 89 CYS A O 1
ATOM 665 N N . SER A 1 90 ? -2.897 -6.014 -18.602 1.00 92.56 90 SER A N 1
ATOM 666 C CA . SER A 1 90 ? -3.833 -6.936 -19.265 1.00 92.56 90 SER A CA 1
ATOM 667 C C . SER A 1 90 ? -3.633 -8.399 -18.872 1.00 92.56 90 SER A C 1
ATOM 669 O O . SER A 1 90 ? -4.509 -9.230 -19.107 1.00 92.56 90 SER A O 1
ATOM 671 N N . VAL A 1 91 ? -2.487 -8.718 -18.274 1.00 93.44 91 VAL A N 1
ATOM 672 C CA . VAL A 1 91 ? -2.124 -10.046 -17.766 1.00 93.44 91 VAL A CA 1
ATOM 673 C C . VAL A 1 91 ? -1.416 -9.896 -16.413 1.00 93.44 91 VAL A C 1
ATOM 675 O O . VAL A 1 91 ? -0.988 -8.783 -16.095 1.00 93.44 91 VAL A O 1
ATOM 678 N N . PRO A 1 92 ? -1.279 -10.978 -15.618 1.00 95.31 92 PRO A N 1
ATOM 679 C CA . PRO A 1 92 ? -0.514 -10.953 -14.373 1.00 95.31 92 PRO A CA 1
ATOM 680 C C . PRO A 1 92 ? 0.862 -10.319 -14.550 1.00 95.31 92 PRO A C 1
ATOM 682 O O . PRO A 1 92 ? 1.660 -10.762 -15.384 1.00 95.31 92 PRO A O 1
ATOM 685 N N . PHE A 1 93 ? 1.114 -9.259 -13.783 1.00 97.06 93 PHE A N 1
ATOM 686 C CA . PHE A 1 93 ? 2.377 -8.544 -13.835 1.00 97.06 93 PHE A CA 1
ATOM 687 C C . PHE A 1 93 ? 3.514 -9.404 -13.303 1.00 97.06 93 PHE A C 1
ATOM 689 O O . PHE A 1 93 ? 3.361 -10.166 -12.351 1.00 97.06 93 PHE A O 1
ATOM 696 N N . THR A 1 94 ? 4.680 -9.268 -13.919 1.00 96.31 94 THR A N 1
ATOM 697 C CA . THR A 1 94 ? 5.857 -10.068 -13.591 1.00 96.31 94 THR A CA 1
ATOM 698 C C . THR A 1 94 ? 7.103 -9.203 -13.534 1.00 96.31 94 THR A C 1
ATOM 700 O O . THR A 1 94 ? 7.155 -8.107 -14.086 1.00 96.31 94 THR A O 1
ATOM 703 N N . PHE A 1 95 ? 8.145 -9.713 -12.896 1.00 96.12 95 PHE A N 1
ATOM 704 C CA . PHE A 1 95 ? 9.440 -9.052 -12.842 1.00 96.12 95 PHE A CA 1
ATOM 705 C C . PHE A 1 95 ? 10.461 -9.908 -13.583 1.00 96.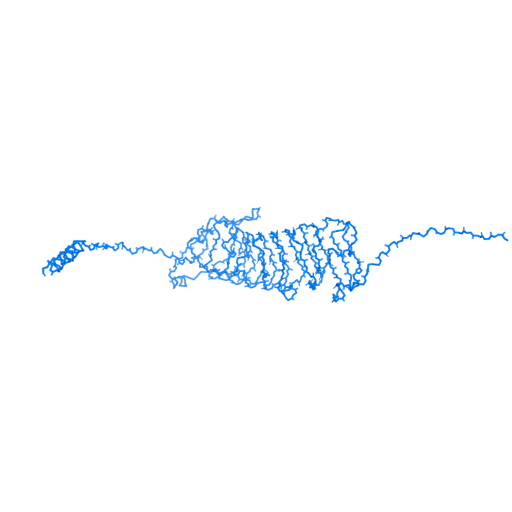12 95 PHE A C 1
ATOM 707 O O . PHE A 1 95 ? 10.376 -11.141 -13.593 1.00 96.12 95 PHE A O 1
ATOM 714 N N . ASP A 1 96 ? 11.376 -9.258 -14.289 1.00 95.44 96 ASP A N 1
ATOM 715 C CA . ASP A 1 96 ? 12.536 -9.935 -14.848 1.00 95.44 96 ASP A CA 1
ATOM 716 C C . ASP A 1 96 ? 13.553 -10.276 -13.748 1.00 95.44 96 ASP A C 1
ATOM 718 O O . ASP A 1 96 ? 13.572 -9.657 -12.685 1.00 95.44 96 ASP A O 1
ATOM 722 N N . ALA A 1 97 ? 14.436 -11.241 -14.009 1.00 92.62 97 ALA A N 1
ATOM 723 C CA . ALA A 1 97 ? 15.522 -11.582 -13.095 1.00 92.62 97 ALA A CA 1
ATOM 724 C C . ALA A 1 97 ? 16.481 -10.404 -12.841 1.00 92.62 97 ALA A C 1
ATOM 726 O O . ALA A 1 97 ? 17.123 -10.364 -11.794 1.00 92.62 97 ALA A O 1
ATOM 727 N N . SER A 1 98 ? 16.581 -9.450 -13.772 1.00 92.19 98 SER A N 1
ATOM 728 C CA . SER A 1 98 ? 17.378 -8.234 -13.598 1.00 92.19 98 SER A CA 1
ATOM 729 C C . SER A 1 98 ? 16.645 -7.093 -12.894 1.00 92.19 98 SER A C 1
ATOM 731 O O . SER A 1 98 ? 17.163 -5.976 -12.871 1.00 92.19 98 SER A O 1
ATOM 733 N N . PHE A 1 99 ? 15.424 -7.323 -12.405 1.00 95.06 99 PHE A N 1
ATOM 734 C CA . PHE A 1 99 ? 14.602 -6.271 -11.828 1.00 95.06 99 PHE A CA 1
ATOM 735 C C . PHE A 1 99 ? 15.343 -5.493 -10.740 1.00 95.06 99 PHE A C 1
ATOM 737 O O . PHE A 1 99 ? 15.854 -6.061 -9.771 1.00 95.06 99 PHE A O 1
ATOM 744 N N . LYS A 1 100 ? 15.353 -4.170 -10.900 1.00 95.69 100 LYS A N 1
ATOM 745 C CA . LYS A 1 100 ? 15.896 -3.233 -9.925 1.00 95.69 100 LYS A CA 1
ATOM 746 C C . LYS A 1 100 ? 15.143 -1.912 -10.012 1.00 95.69 100 LYS A C 1
ATOM 748 O O . LYS A 1 100 ? 14.950 -1.391 -11.107 1.00 95.69 100 LYS A O 1
ATOM 753 N N . LEU A 1 101 ? 14.737 -1.374 -8.864 1.00 96.88 101 LEU A N 1
ATOM 754 C CA . LEU A 1 101 ? 14.150 -0.038 -8.771 1.00 96.88 101 LEU A CA 1
ATOM 755 C C . LEU A 1 101 ? 15.248 1.042 -8.742 1.00 96.88 101 LEU A C 1
ATOM 757 O O . LEU A 1 101 ? 16.355 0.771 -8.273 1.00 96.88 101 LEU A O 1
ATOM 761 N N . PRO A 1 102 ? 14.962 2.257 -9.234 1.00 95.81 102 PRO A N 1
ATOM 762 C CA . PRO A 1 102 ? 15.886 3.382 -9.143 1.00 95.81 102 PRO A CA 1
ATOM 763 C C . PRO A 1 102 ? 15.949 3.952 -7.718 1.00 95.81 102 PRO A C 1
ATOM 765 O O . PRO A 1 102 ? 14.925 4.095 -7.052 1.00 95.81 102 PRO A O 1
ATOM 768 N N . ASP A 1 103 ? 17.144 4.334 -7.266 1.00 95.81 103 ASP A N 1
ATOM 769 C CA . ASP A 1 103 ? 17.387 4.728 -5.868 1.00 95.81 103 ASP A CA 1
ATOM 770 C C . ASP A 1 103 ? 16.710 6.061 -5.482 1.00 95.81 103 ASP A C 1
ATOM 772 O O . ASP A 1 103 ? 16.387 6.281 -4.315 1.00 95.81 103 ASP A O 1
ATOM 776 N N . GLN A 1 104 ? 16.461 6.956 -6.447 1.00 95.88 104 GLN A N 1
ATOM 777 C CA . GLN A 1 104 ? 15.810 8.253 -6.206 1.00 95.88 104 GLN A CA 1
ATOM 778 C C . GLN A 1 104 ? 14.274 8.200 -6.201 1.00 95.88 104 GLN A C 1
ATOM 780 O O . GLN A 1 10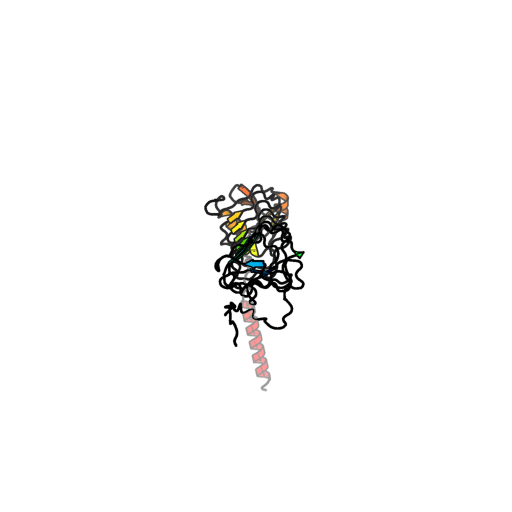4 ? 13.624 9.246 -6.111 1.00 95.88 104 GLN A O 1
ATOM 785 N N . LEU A 1 105 ? 13.680 7.015 -6.361 1.00 97.56 105 LEU A N 1
ATOM 786 C CA . LEU A 1 105 ? 12.232 6.874 -6.428 1.00 97.56 105 LEU A CA 1
ATOM 787 C C . LEU A 1 105 ? 11.593 7.279 -5.096 1.00 97.56 105 LEU A C 1
ATOM 789 O O . LEU A 1 105 ? 11.907 6.716 -4.051 1.00 97.56 105 LEU A O 1
ATOM 793 N N . ASN A 1 106 ? 10.672 8.237 -5.152 1.00 97.62 106 ASN A N 1
ATOM 794 C CA . ASN A 1 106 ? 9.844 8.636 -4.020 1.00 97.62 106 ASN A CA 1
ATOM 795 C C . ASN A 1 106 ? 8.446 8.005 -4.070 1.00 97.62 106 ASN A C 1
ATOM 797 O O . ASN A 1 106 ? 7.829 7.833 -3.021 1.00 97.62 106 ASN A O 1
ATOM 801 N N . THR A 1 107 ? 7.979 7.635 -5.266 1.00 98.31 107 THR A N 1
ATOM 802 C CA . THR A 1 107 ? 6.647 7.082 -5.515 1.00 98.31 107 THR A CA 1
ATOM 803 C C . THR A 1 107 ? 6.758 5.893 -6.454 1.00 98.31 107 THR A C 1
ATOM 805 O O . THR A 1 107 ? 7.221 6.029 -7.590 1.00 98.31 107 THR A O 1
ATOM 808 N N . PHE A 1 108 ? 6.295 4.735 -5.998 1.00 98.12 108 PHE A N 1
ATOM 809 C CA . PHE A 1 108 ? 6.126 3.558 -6.839 1.00 98.12 108 PHE A CA 1
ATOM 810 C C . PHE A 1 108 ? 4.664 3.135 -6.832 1.00 98.12 108 PHE A C 1
ATOM 812 O O . PHE A 1 108 ? 4.087 2.926 -5.764 1.00 98.12 108 PHE A O 1
ATOM 819 N N . ALA A 1 109 ? 4.078 2.987 -8.015 1.00 98.31 109 ALA A N 1
ATOM 820 C CA . ALA A 1 109 ? 2.738 2.450 -8.169 1.00 98.31 109 ALA A CA 1
ATOM 821 C C . ALA A 1 109 ? 2.739 1.265 -9.132 1.00 98.31 109 ALA A C 1
ATOM 823 O O . ALA A 1 109 ? 3.305 1.333 -10.223 1.00 98.31 109 ALA A O 1
ATOM 824 N N . LEU A 1 110 ? 2.075 0.192 -8.726 1.00 97.94 110 LEU A N 1
ATOM 825 C CA . LEU A 1 110 ? 1.746 -0.953 -9.557 1.00 97.94 110 LEU A CA 1
ATOM 826 C C . LEU A 1 110 ? 0.295 -1.335 -9.256 1.00 97.94 110 LEU A C 1
ATOM 828 O O . LEU A 1 110 ? 0.028 -2.150 -8.377 1.00 97.94 110 LEU A O 1
ATOM 832 N N . GLU A 1 111 ? -0.647 -0.698 -9.946 1.00 97.94 111 GLU A N 1
ATOM 833 C CA . GLU A 1 111 ? -2.075 -0.741 -9.618 1.00 97.94 111 GLU A CA 1
ATOM 834 C C . GLU A 1 111 ? -2.905 -1.424 -10.702 1.00 97.94 111 GLU A C 1
ATOM 836 O O . GLU A 1 111 ? -2.709 -1.197 -11.895 1.00 97.94 111 GLU A O 1
ATOM 841 N N . ASN A 1 112 ? -3.905 -2.215 -10.309 1.00 97.62 112 ASN A N 1
ATOM 842 C CA . ASN A 1 112 ? -4.763 -2.920 -11.269 1.00 97.62 112 ASN A CA 1
ATOM 843 C C . ASN A 1 112 ? -3.946 -3.736 -12.287 1.00 97.62 112 ASN A C 1
ATOM 845 O O . ASN A 1 112 ? -4.111 -3.606 -13.504 1.00 97.62 112 ASN A O 1
ATOM 849 N N . CYS A 1 113 ? -3.007 -4.529 -11.772 1.00 97.50 113 CYS A N 1
ATOM 850 C CA . CYS A 1 113 ? -2.032 -5.246 -12.584 1.00 97.50 113 CYS A CA 1
ATOM 851 C C . CYS A 1 113 ? -2.004 -6.751 -12.324 1.00 97.50 113 CYS A C 1
ATOM 853 O O . CYS A 1 113 ? -1.076 -7.442 -12.744 1.00 97.50 113 CYS A O 1
ATOM 855 N N . LEU A 1 114 ? -3.052 -7.267 -11.667 1.00 96.69 114 LEU A N 1
ATOM 856 C CA . LEU A 1 114 ? -3.218 -8.693 -11.380 1.00 96.69 114 LEU A CA 1
ATOM 857 C C . LEU A 1 114 ? -1.982 -9.276 -10.661 1.00 96.69 114 LEU A C 1
ATOM 859 O O . LEU A 1 114 ? -1.655 -10.445 -10.851 1.00 96.69 114 LEU A O 1
ATOM 863 N N . LEU A 1 115 ? -1.274 -8.449 -9.880 1.00 97.00 115 LEU A N 1
ATOM 864 C CA . LEU A 1 115 ? -0.068 -8.850 -9.165 1.00 97.00 115 LEU A CA 1
ATOM 865 C C . LEU A 1 115 ? -0.435 -9.831 -8.048 1.00 97.00 115 LEU A C 1
ATOM 867 O O . LEU A 1 115 ? -1.296 -9.528 -7.223 1.00 97.00 115 LEU A O 1
ATOM 871 N N . MET A 1 116 ? 0.237 -10.978 -8.024 1.00 96.12 116 MET A N 1
ATOM 872 C CA . MET A 1 116 ? 0.144 -11.985 -6.965 1.00 96.12 116 MET A CA 1
ATOM 873 C C . MET A 1 116 ? 1.469 -12.049 -6.200 1.00 96.12 116 MET A C 1
ATOM 875 O O . MET A 1 116 ? 2.519 -11.693 -6.739 1.00 96.12 116 MET A O 1
ATOM 879 N N . ASP A 1 117 ? 1.432 -12.563 -4.974 1.00 93.00 117 ASP A N 1
ATOM 880 C CA . ASP A 1 117 ? 2.613 -12.741 -4.124 1.00 93.00 117 ASP A CA 1
ATOM 881 C C . ASP A 1 117 ? 3.735 -13.525 -4.823 1.00 93.00 117 ASP A C 1
ATOM 883 O O . ASP A 1 117 ? 4.882 -13.088 -4.825 1.00 93.00 117 ASP A O 1
ATOM 887 N N . ASP A 1 118 ? 3.390 -14.628 -5.498 1.00 93.38 118 ASP A N 1
ATOM 888 C CA . ASP A 1 118 ? 4.335 -15.488 -6.231 1.00 93.38 118 ASP A CA 1
ATOM 889 C C . ASP A 1 118 ? 5.023 -14.779 -7.410 1.00 93.38 118 ASP A C 1
ATOM 891 O O . ASP A 1 118 ? 6.032 -15.255 -7.937 1.00 93.38 118 ASP A O 1
ATOM 895 N N . ASN A 1 119 ? 4.475 -13.648 -7.862 1.00 93.06 119 ASN A N 1
ATOM 896 C CA . ASN A 1 119 ? 5.079 -12.836 -8.908 1.00 93.06 119 ASN A CA 1
ATOM 897 C C . ASN A 1 119 ? 6.009 -11.758 -8.354 1.00 93.06 119 ASN A C 1
ATOM 899 O O . ASN A 1 119 ? 6.824 -11.247 -9.122 1.00 93.06 119 ASN A O 1
ATOM 903 N N . LEU A 1 120 ? 5.918 -11.410 -7.069 1.00 91.69 120 LEU A N 1
ATOM 904 C CA . LEU A 1 120 ? 6.792 -10.421 -6.459 1.00 91.69 120 LEU A CA 1
ATOM 905 C C . LEU A 1 120 ? 8.140 -11.063 -6.082 1.00 91.69 120 LEU A C 1
ATOM 907 O O . LEU A 1 120 ? 8.173 -12.131 -5.472 1.00 91.69 120 LEU A O 1
ATOM 911 N N . PRO A 1 121 ? 9.283 -10.430 -6.393 1.00 91.38 121 PRO A N 1
ATOM 912 C CA . PRO A 1 121 ? 10.575 -10.921 -5.931 1.00 91.38 121 PRO A CA 1
ATOM 913 C C . PRO A 1 121 ? 10.629 -10.987 -4.399 1.00 91.38 121 PRO A C 1
ATOM 915 O O . PRO A 1 121 ? 10.314 -10.010 -3.725 1.00 91.38 121 PRO A O 1
ATOM 918 N N . ASN A 1 122 ? 11.105 -12.106 -3.845 1.00 82.88 122 ASN A N 1
ATOM 919 C CA . ASN A 1 122 ? 11.146 -12.328 -2.389 1.00 82.88 122 ASN A CA 1
ATOM 920 C C . ASN A 1 122 ? 11.901 -11.238 -1.602 1.00 82.88 122 ASN A C 1
ATOM 922 O O . ASN A 1 122 ? 11.616 -11.021 -0.430 1.00 82.88 122 ASN A O 1
ATOM 926 N N . ASN A 1 123 ? 12.869 -10.567 -2.234 1.00 86.06 123 ASN A N 1
ATOM 927 C CA . ASN A 1 123 ? 13.693 -9.524 -1.625 1.00 86.06 123 ASN A CA 1
ATOM 928 C C . ASN A 1 123 ? 13.752 -8.303 -2.545 1.00 86.06 123 ASN A C 1
ATOM 930 O O . ASN A 1 123 ? 14.787 -8.022 -3.152 1.00 86.06 123 ASN A O 1
ATOM 934 N N . VAL A 1 124 ? 12.630 -7.598 -2.687 1.00 91.19 124 VAL A N 1
ATOM 935 C CA . VAL A 1 124 ? 12.638 -6.304 -3.373 1.00 91.19 124 VAL A CA 1
ATOM 936 C C . VAL A 1 124 ? 13.563 -5.354 -2.610 1.00 91.19 124 VAL A C 1
ATOM 938 O O . VAL A 1 124 ? 13.351 -5.073 -1.432 1.00 91.19 124 VAL A O 1
ATOM 941 N N . ALA A 1 125 ? 14.596 -4.858 -3.292 1.00 93.69 125 ALA A N 1
ATOM 942 C CA . ALA A 1 125 ? 15.414 -3.760 -2.799 1.00 93.69 125 ALA A CA 1
ATOM 943 C C . ALA A 1 125 ? 14.620 -2.458 -2.970 1.00 93.69 125 ALA A C 1
ATOM 945 O O . ALA A 1 125 ? 14.686 -1.808 -4.015 1.00 93.69 125 ALA A O 1
ATOM 946 N N . TRP A 1 126 ? 13.797 -2.137 -1.973 1.00 94.69 126 TRP A N 1
ATOM 947 C CA . TRP A 1 126 ? 13.010 -0.911 -1.971 1.00 94.69 126 TRP A CA 1
ATOM 948 C C . TRP A 1 126 ? 13.927 0.313 -1.831 1.00 94.69 126 TRP A C 1
ATOM 950 O O . TRP A 1 126 ? 14.814 0.300 -0.978 1.00 94.69 126 TRP A O 1
ATOM 960 N N . PRO A 1 127 ? 13.728 1.377 -2.628 1.00 95.75 127 PRO A N 1
ATOM 961 C CA . PRO A 1 127 ? 14.516 2.598 -2.501 1.00 95.75 127 PRO A CA 1
ATOM 962 C C . PRO A 1 127 ? 14.349 3.233 -1.116 1.00 95.75 127 PRO A C 1
ATOM 964 O O . PRO A 1 127 ? 13.229 3.431 -0.651 1.00 95.75 127 PRO A O 1
ATOM 967 N N . GLU A 1 128 ? 15.452 3.622 -0.475 1.00 93.56 128 GLU A N 1
ATOM 968 C CA . GLU A 1 128 ? 15.426 4.272 0.848 1.00 93.56 128 GLU A CA 1
ATOM 969 C C . GLU A 1 128 ? 14.706 5.633 0.830 1.00 93.56 128 GLU A C 1
ATOM 971 O O . GLU A 1 128 ? 14.293 6.130 1.873 1.00 93.56 128 GLU A O 1
ATOM 976 N N . MET A 1 129 ? 14.519 6.238 -0.347 1.00 95.06 129 MET A N 1
ATOM 977 C CA . MET A 1 129 ? 13.787 7.497 -0.535 1.00 95.06 129 MET A CA 1
ATOM 978 C C . MET A 1 129 ? 12.286 7.302 -0.814 1.00 95.06 129 MET A C 1
ATOM 980 O O . MET A 1 129 ? 11.577 8.287 -1.038 1.00 95.06 129 MET A O 1
ATOM 984 N N . LEU A 1 130 ? 11.793 6.058 -0.821 1.00 96.69 130 LEU A N 1
ATOM 985 C CA . LEU A 1 130 ? 10.410 5.749 -1.168 1.00 96.69 130 LEU A CA 1
ATOM 986 C C . LEU A 1 130 ? 9.452 6.206 -0.061 1.00 96.69 130 LEU A C 1
ATOM 988 O O . LEU A 1 130 ? 9.413 5.635 1.025 1.00 96.69 130 LEU A O 1
ATOM 992 N N . HIS A 1 131 ? 8.633 7.209 -0.362 1.00 96.62 131 HIS A N 1
ATOM 993 C CA . HIS A 1 131 ? 7.624 7.741 0.551 1.00 96.62 131 HIS A CA 1
ATOM 994 C C . HIS A 1 131 ? 6.230 7.175 0.278 1.00 96.62 131 HIS A C 1
ATOM 996 O O . HIS A 1 131 ? 5.427 7.071 1.206 1.00 96.62 131 HIS A O 1
ATOM 1002 N N . GLU A 1 132 ? 5.933 6.809 -0.967 1.00 97.38 132 GLU A N 1
ATOM 1003 C CA . GLU A 1 132 ? 4.614 6.333 -1.370 1.00 97.38 132 GLU A CA 1
ATOM 1004 C C . GLU A 1 132 ? 4.701 5.027 -2.156 1.00 97.38 132 GLU A C 1
ATOM 1006 O O . GLU A 1 132 ? 5.413 4.927 -3.159 1.00 97.38 132 GLU A O 1
ATOM 1011 N N . LEU A 1 133 ? 3.933 4.036 -1.708 1.00 97.38 133 LEU A N 1
ATOM 1012 C CA . LEU A 1 133 ? 3.797 2.748 -2.372 1.00 97.38 133 LEU A CA 1
ATOM 1013 C C . LEU A 1 133 ? 2.323 2.454 -2.635 1.00 97.38 133 LEU A C 1
ATOM 1015 O O . LEU A 1 133 ? 1.531 2.324 -1.698 1.00 97.38 133 LEU A O 1
ATOM 1019 N N . HIS A 1 134 ? 1.976 2.315 -3.912 1.00 98.12 134 HIS A N 1
ATOM 1020 C CA . HIS A 1 134 ? 0.621 2.033 -4.368 1.00 98.12 134 HIS A CA 1
ATOM 1021 C C . HIS A 1 134 ? 0.551 0.655 -5.024 1.00 98.12 134 HIS A C 1
ATOM 1023 O O . HIS A 1 134 ? 1.125 0.425 -6.082 1.00 98.12 134 HIS A O 1
ATOM 1029 N N . LEU A 1 135 ? -0.149 -0.276 -4.385 1.00 97.62 135 LEU A N 1
ATOM 1030 C CA . LEU A 1 135 ? -0.338 -1.663 -4.822 1.00 97.62 135 LEU A CA 1
ATOM 1031 C C . LEU A 1 135 ? -1.828 -2.044 -4.831 1.00 97.62 135 LEU A C 1
ATOM 1033 O O . LEU A 1 135 ? -2.185 -3.217 -4.683 1.00 97.62 135 LEU A O 1
ATOM 1037 N N . GLY A 1 136 ? -2.711 -1.055 -4.975 1.00 98.06 136 GLY A N 1
ATOM 1038 C CA . GLY A 1 136 ? -4.155 -1.254 -4.980 1.00 98.06 136 GLY A CA 1
ATOM 1039 C C . GLY A 1 136 ? -4.656 -2.057 -6.186 1.00 98.06 136 GLY A C 1
ATOM 1040 O O . GLY A 1 136 ? -4.040 -2.066 -7.255 1.00 98.06 136 GLY A O 1
ATOM 1041 N N . LYS A 1 137 ? -5.814 -2.708 -6.026 1.00 98.44 137 LYS A N 1
ATOM 1042 C CA . LYS A 1 137 ? -6.503 -3.481 -7.075 1.00 98.44 137 LYS A CA 1
ATOM 1043 C C . LYS A 1 137 ? -5.655 -4.625 -7.635 1.00 98.44 137 LYS A C 1
ATOM 1045 O O . LYS A 1 137 ? -5.630 -4.862 -8.841 1.00 98.44 137 LYS A O 1
ATOM 1050 N N . ASN A 1 138 ? -4.939 -5.329 -6.770 1.00 98.38 138 ASN A N 1
ATOM 1051 C CA . ASN A 1 138 ? -4.157 -6.503 -7.147 1.00 98.38 138 ASN A CA 1
ATOM 1052 C C . ASN A 1 138 ? -4.733 -7.768 -6.490 1.00 98.38 138 ASN A C 1
ATOM 1054 O O . ASN A 1 138 ? -5.893 -7.813 -6.084 1.00 98.38 138 ASN A O 1
ATOM 1058 N N . GLN A 1 139 ? -3.953 -8.844 -6.469 1.00 97.88 139 GLN A N 1
ATOM 1059 C CA . GLN A 1 139 ? -4.331 -10.136 -5.905 1.00 97.88 139 GLN A CA 1
ATOM 1060 C C . GLN A 1 139 ? -3.371 -10.544 -4.782 1.00 97.88 139 GLN A C 1
ATOM 1062 O O . GLN A 1 139 ? -3.146 -11.733 -4.571 1.00 97.88 139 GLN A O 1
ATOM 1067 N N . LEU A 1 140 ? -2.798 -9.562 -4.079 1.00 96.81 140 LEU A N 1
ATOM 1068 C CA . LEU A 1 140 ? -1.854 -9.810 -2.995 1.00 96.81 140 LEU A CA 1
ATOM 1069 C C . LEU A 1 140 ? -2.570 -10.440 -1.800 1.00 96.81 140 LEU A C 1
ATOM 1071 O O . LEU A 1 140 ? -3.614 -9.935 -1.374 1.00 96.81 140 LEU A O 1
ATOM 1075 N N . ASP A 1 141 ? -2.003 -11.512 -1.250 1.00 95.81 141 ASP A N 1
ATOM 1076 C CA . ASP A 1 141 ? -2.465 -12.118 0.006 1.00 95.81 141 ASP A CA 1
ATOM 1077 C C . ASP A 1 141 ? -1.594 -11.720 1.205 1.00 95.81 141 ASP A C 1
ATOM 1079 O O . ASP A 1 141 ? -2.079 -11.707 2.345 1.00 95.81 141 ASP A O 1
ATOM 1083 N N . LYS A 1 142 ? -0.369 -11.244 0.940 1.00 92.44 142 LYS A N 1
ATOM 1084 C CA . LYS A 1 142 ? 0.516 -10.611 1.922 1.00 92.44 142 LYS A CA 1
ATOM 1085 C C . LYS A 1 142 ? 0.985 -9.234 1.484 1.00 92.44 142 LYS A C 1
ATOM 1087 O O . LYS A 1 142 ? 1.095 -8.890 0.311 1.00 92.44 142 LYS A O 1
ATOM 1092 N N . ILE A 1 143 ? 1.335 -8.445 2.490 1.00 90.81 143 ILE A N 1
ATOM 1093 C CA . ILE A 1 143 ? 2.045 -7.186 2.296 1.00 90.81 143 ILE A CA 1
ATOM 1094 C C . ILE A 1 143 ? 3.509 -7.516 1.974 1.00 90.81 143 ILE A C 1
ATOM 1096 O O . ILE A 1 143 ? 4.095 -8.353 2.670 1.00 90.81 143 ILE A O 1
ATOM 1100 N N . PRO A 1 144 ? 4.122 -6.868 0.966 1.00 90.06 144 PRO A N 1
ATOM 1101 C CA . PRO A 1 144 ? 5.531 -7.068 0.662 1.00 90.06 144 PRO A CA 1
ATOM 1102 C C . PRO A 1 144 ? 6.433 -6.865 1.879 1.00 90.06 144 PRO A C 1
ATOM 1104 O O . PRO A 1 144 ? 6.258 -5.922 2.652 1.00 90.06 144 PRO A O 1
ATOM 1107 N N . SER A 1 145 ? 7.434 -7.727 2.035 1.00 87.31 145 SER A N 1
ATOM 1108 C CA . SER A 1 145 ? 8.453 -7.573 3.071 1.00 87.31 145 SER A CA 1
ATOM 1109 C C . SER A 1 145 ? 9.525 -6.555 2.679 1.00 87.31 145 SER A C 1
ATOM 1111 O O . SER A 1 145 ? 9.728 -6.252 1.501 1.00 87.31 145 SER A O 1
ATOM 1113 N N . GLY A 1 146 ? 10.253 -6.057 3.682 1.00 88.44 146 GLY A N 1
ATOM 1114 C CA . GLY A 1 146 ? 11.410 -5.181 3.476 1.00 88.44 146 GLY A CA 1
ATOM 1115 C C . GLY A 1 146 ? 11.064 -3.736 3.121 1.00 88.44 146 GLY A C 1
ATOM 1116 O O . GLY A 1 146 ? 11.942 -3.021 2.652 1.00 88.44 146 GLY A O 1
ATOM 1117 N N . LEU A 1 147 ? 9.813 -3.305 3.329 1.00 90.94 147 LEU A N 1
ATOM 1118 C CA . LEU A 1 147 ? 9.404 -1.921 3.088 1.00 90.94 147 LEU A CA 1
ATOM 1119 C C . LEU A 1 147 ? 10.307 -0.937 3.857 1.00 90.94 147 LEU A C 1
ATOM 1121 O O . LEU A 1 147 ? 10.611 -1.185 5.030 1.00 90.94 147 LEU A O 1
ATOM 1125 N N . PRO A 1 148 ? 10.725 0.173 3.228 1.00 91.12 148 PRO A N 1
ATOM 1126 C CA . PRO A 1 148 ? 11.707 1.071 3.808 1.00 91.12 148 PRO A CA 1
ATOM 1127 C C . PRO A 1 148 ? 11.087 1.891 4.943 1.00 91.12 148 PRO A C 1
ATOM 1129 O O . PRO A 1 148 ? 9.890 2.185 4.959 1.00 91.12 148 PRO A O 1
ATOM 1132 N N . SER A 1 149 ? 11.919 2.295 5.904 1.00 88.81 149 SER A N 1
ATOM 1133 C CA . SER A 1 149 ? 11.473 3.089 7.062 1.00 88.81 149 SER A CA 1
ATOM 1134 C C . SER A 1 149 ? 11.019 4.509 6.699 1.00 88.81 149 SER A C 1
ATOM 1136 O O . SER A 1 149 ? 10.346 5.163 7.492 1.00 88.81 149 SER A O 1
ATOM 1138 N N . SER A 1 150 ? 11.366 4.973 5.499 1.00 92.31 150 SER A N 1
ATOM 1139 C CA . SER A 1 150 ? 10.922 6.240 4.924 1.00 92.31 150 SER A CA 1
ATOM 1140 C C . SER A 1 150 ? 9.480 6.209 4.417 1.00 92.31 150 SER A C 1
ATOM 1142 O O . SER A 1 150 ? 8.916 7.278 4.193 1.00 92.31 150 SER A O 1
ATOM 1144 N N . LEU A 1 151 ? 8.858 5.034 4.263 1.00 93.31 151 LEU A N 1
ATOM 1145 C CA . LEU A 1 151 ? 7.535 4.912 3.654 1.00 93.31 151 LEU A CA 1
ATOM 1146 C C . LEU A 1 151 ? 6.459 5.619 4.486 1.00 93.31 151 LEU A C 1
ATOM 1148 O O . LEU A 1 151 ? 6.135 5.189 5.584 1.00 93.31 151 LEU A O 1
ATOM 1152 N N . ILE A 1 152 ? 5.852 6.669 3.934 1.00 93.81 152 ILE A N 1
ATOM 1153 C CA . ILE A 1 152 ? 4.834 7.498 4.593 1.00 93.81 152 ILE A CA 1
ATOM 1154 C C . ILE A 1 152 ? 3.426 6.976 4.304 1.00 93.81 152 ILE A C 1
ATOM 1156 O O . ILE A 1 152 ? 2.593 6.941 5.213 1.00 93.81 152 ILE A O 1
ATOM 1160 N N . SER A 1 153 ? 3.158 6.575 3.062 1.00 94.62 153 SER A N 1
ATOM 1161 C CA . SER A 1 153 ? 1.829 6.171 2.603 1.00 94.62 153 SER A CA 1
ATOM 1162 C C . SER A 1 153 ? 1.881 4.815 1.911 1.00 94.62 153 SER A C 1
ATOM 1164 O O . SER A 1 153 ? 2.680 4.608 0.997 1.00 94.62 153 SER A O 1
ATOM 1166 N N . LEU A 1 154 ? 0.997 3.909 2.326 1.00 95.69 154 LEU A N 1
ATOM 1167 C CA . LEU A 1 154 ? 0.875 2.568 1.763 1.00 95.69 154 LEU A CA 1
ATOM 1168 C C . LEU A 1 154 ? -0.565 2.309 1.324 1.00 95.69 154 LEU A C 1
ATOM 1170 O O . LEU A 1 154 ? -1.481 2.329 2.150 1.00 95.69 154 LEU A O 1
ATOM 1174 N N . TRP A 1 155 ? -0.750 2.045 0.030 1.00 97.12 155 TRP A N 1
ATOM 1175 C CA . TRP A 1 155 ? -2.051 1.790 -0.578 1.00 97.12 155 TRP A CA 1
ATOM 1176 C C . TRP A 1 155 ? -2.168 0.345 -1.051 1.00 97.12 155 TRP A C 1
ATOM 1178 O O . TRP A 1 155 ? -1.466 -0.095 -1.953 1.00 97.12 155 TRP A O 1
ATOM 1188 N N . LEU A 1 156 ? -3.084 -0.390 -0.436 1.00 97.31 156 LEU A N 1
ATOM 1189 C CA . LEU A 1 156 ? -3.309 -1.828 -0.578 1.00 97.31 156 LEU A CA 1
ATOM 1190 C C . LEU A 1 156 ? -4.797 -2.152 -0.775 1.00 97.31 156 LEU A C 1
ATOM 1192 O O . LEU A 1 156 ? -5.209 -3.301 -0.605 1.00 97.31 156 LEU A O 1
ATOM 1196 N N . ASN A 1 157 ? -5.621 -1.153 -1.099 1.00 98.06 157 ASN A N 1
ATOM 1197 C CA . ASN A 1 157 ? -7.057 -1.349 -1.291 1.00 98.06 157 ASN A CA 1
ATOM 1198 C C . ASN A 1 157 ? -7.340 -2.419 -2.350 1.00 98.06 157 ASN A C 1
ATOM 1200 O O . ASN A 1 157 ? -6.577 -2.545 -3.307 1.00 98.06 157 ASN A O 1
ATOM 1204 N N . ASP A 1 158 ? -8.456 -3.130 -2.210 1.00 98.62 158 ASP A N 1
ATOM 1205 C CA . ASP A 1 158 ? -8.925 -4.106 -3.200 1.00 98.62 158 ASP A CA 1
ATOM 1206 C C . ASP A 1 158 ? -7.870 -5.194 -3.495 1.00 98.62 158 ASP A C 1
ATOM 1208 O O . ASP A 1 158 ? -7.478 -5.419 -4.641 1.00 98.62 158 ASP A O 1
ATOM 1212 N N . ASN A 1 159 ? -7.383 -5.847 -2.440 1.00 98.62 159 ASN A N 1
ATOM 1213 C CA . ASN A 1 159 ? -6.493 -7.010 -2.503 1.00 98.62 159 ASN A CA 1
ATOM 1214 C C . ASN A 1 159 ? -7.141 -8.205 -1.771 1.00 98.62 159 ASN A C 1
ATOM 1216 O O . ASN A 1 159 ? -8.351 -8.243 -1.545 1.00 98.62 159 ASN A O 1
ATOM 1220 N N . GLN A 1 160 ? -6.359 -9.234 -1.443 1.00 98.12 160 GLN A N 1
ATOM 1221 C CA . GLN A 1 160 ? -6.807 -10.442 -0.747 1.00 98.12 160 GLN A CA 1
ATOM 1222 C C . GLN A 1 160 ? -6.158 -10.585 0.639 1.00 98.12 160 GLN A C 1
ATOM 1224 O O . GLN A 1 160 ? -6.131 -11.689 1.183 1.00 98.12 160 GLN A O 1
ATOM 1229 N N . LEU A 1 161 ? -5.659 -9.484 1.215 1.00 96.81 161 LEU A N 1
ATOM 1230 C CA . LEU A 1 161 ? -4.876 -9.492 2.449 1.00 96.81 161 LEU A CA 1
ATOM 1231 C C . LEU A 1 161 ? -5.692 -10.031 3.620 1.00 96.81 161 LEU A C 1
ATOM 1233 O O . LEU A 1 161 ? -6.800 -9.562 3.879 1.00 96.81 161 LEU A O 1
ATOM 1237 N N . THR A 1 162 ? -5.123 -10.975 4.365 1.00 95.06 162 THR A N 1
ATOM 1238 C CA . THR A 1 162 ? -5.738 -11.517 5.588 1.00 95.06 162 THR A CA 1
ATOM 1239 C C . THR A 1 162 ? -5.139 -10.948 6.868 1.00 95.06 162 THR A C 1
ATOM 1241 O O . THR A 1 162 ? -5.696 -11.155 7.944 1.00 95.06 162 THR A O 1
ATOM 1244 N N . ASP A 1 163 ? -3.998 -10.263 6.770 1.00 89.62 163 ASP A N 1
ATOM 1245 C CA . ASP A 1 163 ? -3.248 -9.751 7.917 1.00 89.62 163 ASP A CA 1
ATOM 1246 C C . ASP A 1 163 ? -2.594 -8.388 7.605 1.00 89.62 163 ASP A C 1
ATOM 1248 O O . ASP A 1 163 ? -2.425 -8.017 6.441 1.00 89.62 163 ASP A O 1
ATOM 1252 N N . LEU A 1 164 ? -2.231 -7.644 8.653 1.00 87.88 164 LEU A N 1
ATOM 1253 C CA . LEU A 1 164 ? -1.484 -6.379 8.590 1.00 87.88 164 LEU A CA 1
ATOM 1254 C C . LEU A 1 164 ? -0.022 -6.579 9.045 1.00 87.88 164 LEU A C 1
ATOM 1256 O O . LEU A 1 164 ? 0.310 -7.620 9.621 1.00 87.88 164 LEU A O 1
ATOM 1260 N N . PRO A 1 165 ? 0.891 -5.611 8.814 1.00 76.88 165 PRO A N 1
ATOM 1261 C CA . PRO A 1 165 ? 2.296 -5.778 9.171 1.00 76.88 165 PRO A CA 1
ATOM 1262 C C . PRO A 1 165 ? 2.467 -5.871 10.692 1.00 76.88 165 PRO A C 1
ATOM 1264 O O . PRO A 1 165 ? 2.009 -4.997 11.434 1.00 76.88 165 PRO A O 1
ATOM 1267 N N . ARG A 1 166 ? 3.177 -6.910 11.152 1.00 74.50 166 ARG A N 1
ATOM 1268 C CA . ARG A 1 166 ? 3.574 -7.064 12.566 1.00 74.50 166 ARG A CA 1
ATOM 1269 C C . ARG A 1 166 ? 4.886 -6.368 12.921 1.00 74.50 166 ARG A C 1
ATOM 1271 O O . ARG A 1 166 ? 5.189 -6.154 14.089 1.00 74.50 166 ARG A O 1
ATOM 1278 N N . GLN A 1 167 ? 5.691 -6.057 11.909 1.00 67.44 167 GLN A N 1
ATOM 1279 C CA . GLN A 1 167 ? 6.909 -5.271 12.056 1.00 67.44 167 GLN A CA 1
ATOM 1280 C C . GLN A 1 167 ? 6.661 -3.855 11.547 1.00 67.44 167 GLN A C 1
ATOM 1282 O O . GLN A 1 167 ? 5.897 -3.687 10.589 1.00 67.44 167 GLN A O 1
ATOM 1287 N N . PRO A 1 168 ? 7.282 -2.841 12.174 1.00 55.31 168 PRO A N 1
ATOM 1288 C CA . PRO A 1 168 ? 6.996 -1.454 11.864 1.00 55.31 168 PRO A CA 1
ATOM 1289 C C . PRO A 1 168 ? 7.387 -1.143 10.424 1.00 55.31 168 PRO A C 1
ATOM 1291 O O . PRO A 1 168 ? 8.553 -0.954 10.099 1.00 55.31 168 PRO A O 1
ATOM 1294 N N . THR A 1 169 ? 6.379 -1.027 9.571 1.00 64.06 169 THR A N 1
ATOM 1295 C CA . THR A 1 169 ? 6.426 -0.128 8.426 1.00 64.06 169 THR A CA 1
ATOM 1296 C C . THR A 1 169 ? 5.947 1.224 8.944 1.00 64.06 169 THR A C 1
ATOM 1298 O O . THR A 1 169 ? 4.829 1.317 9.455 1.00 64.06 169 THR A O 1
ATOM 1301 N N . VAL A 1 170 ? 6.796 2.255 8.904 1.00 64.38 170 VAL A N 1
ATOM 1302 C CA . VAL A 1 170 ? 6.521 3.577 9.508 1.00 64.38 170 VAL A CA 1
ATOM 1303 C C . VAL A 1 170 ? 5.562 4.394 8.629 1.00 64.38 170 VAL A C 1
ATOM 1305 O O . VAL A 1 170 ? 5.812 5.545 8.299 1.00 64.38 170 VAL A O 1
ATOM 1308 N N . THR A 1 171 ? 4.427 3.812 8.247 1.00 76.19 171 THR A N 1
ATOM 1309 C CA . THR A 1 171 ? 3.423 4.479 7.415 1.00 76.19 171 THR A CA 1
ATOM 1310 C C . THR A 1 171 ? 2.523 5.356 8.271 1.00 76.19 171 THR A C 1
ATOM 1312 O O . THR A 1 171 ? 1.814 4.864 9.151 1.00 76.19 171 THR A O 1
ATOM 1315 N N . LYS A 1 172 ? 2.496 6.656 7.971 1.00 90.06 172 LYS A N 1
ATOM 1316 C CA . LYS A 1 172 ? 1.519 7.600 8.529 1.00 90.06 172 LYS A CA 1
ATOM 1317 C C . LYS A 1 172 ? 0.121 7.358 7.969 1.00 90.06 172 LYS A C 1
ATOM 1319 O O . LYS A 1 172 ? -0.855 7.598 8.673 1.00 90.06 172 LYS A O 1
ATOM 1324 N N . THR A 1 173 ? 0.019 6.886 6.734 1.00 94.12 173 THR A N 1
ATOM 1325 C CA . THR A 1 173 ? -1.262 6.642 6.072 1.00 94.12 173 THR A CA 1
ATOM 1326 C C . THR A 1 173 ? -1.303 5.212 5.559 1.00 94.12 173 THR A C 1
ATOM 1328 O O . THR A 1 173 ? -0.467 4.816 4.747 1.00 94.12 173 THR A O 1
ATOM 1331 N N . LEU A 1 174 ? -2.288 4.445 6.024 1.00 94.44 174 LEU A N 1
ATOM 1332 C CA . LEU A 1 174 ? -2.541 3.081 5.576 1.00 94.44 174 LEU A CA 1
ATOM 1333 C C . LEU A 1 174 ? -3.909 3.007 4.903 1.00 94.44 174 LEU A C 1
ATOM 1335 O O . LEU A 1 174 ? -4.932 3.250 5.546 1.00 94.44 174 LEU A O 1
ATOM 1339 N N . HIS A 1 175 ? -3.916 2.604 3.637 1.00 96.12 175 HIS A N 1
ATOM 1340 C CA . HIS A 1 175 ? -5.124 2.228 2.921 1.00 96.12 175 HIS A CA 1
ATOM 1341 C C . HIS A 1 175 ? -5.145 0.727 2.669 1.00 96.12 175 HIS A C 1
ATOM 1343 O O . HIS A 1 175 ? -4.357 0.228 1.880 1.00 96.12 175 HIS A O 1
ATOM 1349 N N . ALA A 1 176 ? -6.040 0.003 3.332 1.00 96.44 176 ALA A N 1
ATOM 1350 C CA . ALA A 1 176 ? -6.214 -1.439 3.178 1.00 96.44 176 ALA A CA 1
ATOM 1351 C C . ALA A 1 176 ? -7.706 -1.817 3.125 1.00 96.44 176 ALA A C 1
ATOM 1353 O O . ALA A 1 176 ? -8.106 -2.891 3.579 1.00 96.44 176 ALA A O 1
ATOM 1354 N N . ALA A 1 177 ? -8.540 -0.940 2.564 1.00 97.88 177 ALA A N 1
ATOM 1355 C CA . ALA A 1 177 ? -9.961 -1.193 2.364 1.00 97.88 177 ALA A CA 1
ATOM 1356 C C . ALA A 1 177 ? -10.198 -2.360 1.386 1.00 97.88 177 ALA A C 1
ATOM 1358 O O . ALA A 1 177 ? -9.338 -2.680 0.567 1.00 97.88 177 ALA A O 1
ATOM 1359 N N . SER A 1 178 ? -11.365 -2.997 1.468 1.00 98.31 178 SER A N 1
ATOM 1360 C CA . SER A 1 178 ? -11.777 -4.108 0.599 1.00 98.31 178 SER A CA 1
ATOM 1361 C C . SER A 1 178 ? -10.750 -5.248 0.557 1.00 98.31 178 SER A C 1
ATOM 1363 O O . SER A 1 178 ? -10.317 -5.679 -0.510 1.00 98.31 178 SER A O 1
ATOM 1365 N N . ASN A 1 179 ? -10.333 -5.717 1.731 1.00 98.56 179 ASN A N 1
ATOM 1366 C CA . ASN A 1 179 ? -9.462 -6.879 1.899 1.00 98.56 179 ASN A CA 1
ATOM 1367 C C . ASN A 1 179 ? -10.192 -7.976 2.705 1.00 98.56 179 ASN A C 1
ATOM 1369 O O . ASN A 1 179 ? -11.408 -7.935 2.900 1.00 98.56 179 ASN A O 1
ATOM 1373 N N . LYS A 1 180 ? -9.461 -8.997 3.158 1.00 97.75 180 LYS A N 1
ATOM 1374 C CA . LYS A 1 180 ? -9.969 -10.139 3.935 1.00 97.75 180 LYS A CA 1
ATOM 1375 C C . LYS A 1 180 ? -9.482 -10.116 5.388 1.00 97.75 180 LYS A C 1
ATOM 1377 O O . LYS A 1 180 ? -9.403 -11.165 6.025 1.00 97.75 180 LYS A O 1
ATOM 1382 N N . ILE A 1 181 ? -9.150 -8.941 5.923 1.00 96.06 181 ILE A N 1
ATOM 1383 C CA . ILE A 1 181 ? -8.635 -8.796 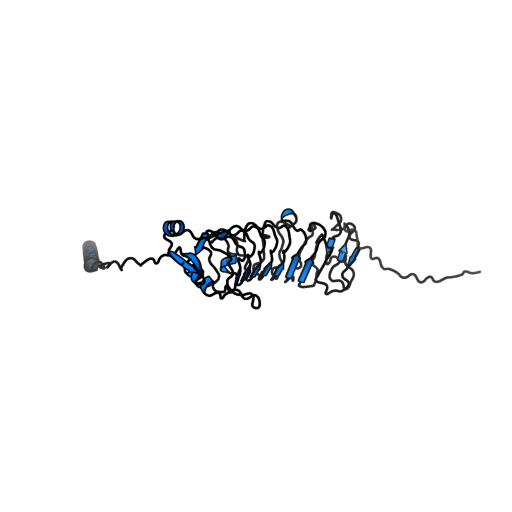7.288 1.00 96.06 181 ILE A CA 1
ATOM 1384 C C . ILE A 1 181 ? -9.769 -9.086 8.274 1.00 96.06 181 ILE A C 1
ATOM 1386 O O . ILE A 1 181 ? -10.825 -8.458 8.222 1.00 96.06 181 ILE A O 1
ATOM 1390 N N . THR A 1 182 ? -9.565 -10.037 9.185 1.00 96.00 182 THR A N 1
ATOM 1391 C CA . THR A 1 182 ? -10.615 -10.478 10.123 1.00 96.00 182 THR A CA 1
ATOM 1392 C C . THR A 1 182 ? -10.463 -9.917 11.532 1.00 96.00 182 THR A C 1
ATOM 1394 O O . THR A 1 182 ? -11.408 -9.972 12.325 1.00 96.00 182 THR A O 1
ATOM 1397 N N . GLN A 1 183 ? -9.292 -9.383 11.878 1.00 94.94 183 GLN A N 1
ATOM 1398 C CA . GLN A 1 183 ? -9.023 -8.873 13.219 1.00 94.94 183 GLN A CA 1
ATOM 1399 C C . GLN A 1 183 ? -7.941 -7.791 13.244 1.00 94.94 183 GLN A C 1
ATOM 1401 O O . GLN A 1 183 ? -7.090 -7.739 12.364 1.00 94.94 183 GLN A O 1
ATOM 1406 N N . LEU A 1 184 ? -7.955 -6.979 14.303 1.00 93.56 184 LEU A N 1
ATOM 1407 C CA . LEU A 1 184 ? -6.905 -6.046 14.706 1.00 93.56 184 LEU A CA 1
ATOM 1408 C C . LEU A 1 184 ? -6.427 -6.403 16.124 1.00 93.56 184 LEU A C 1
ATOM 1410 O O . LEU A 1 184 ? -7.251 -6.597 17.024 1.00 93.56 184 LEU A O 1
ATOM 1414 N N . SER A 1 185 ? -5.112 -6.497 16.335 1.00 89.38 185 SER A N 1
ATOM 1415 C CA . SER A 1 185 ? -4.505 -6.860 17.621 1.00 89.38 185 SER A CA 1
ATOM 1416 C C . SER A 1 185 ? -3.258 -6.031 17.953 1.00 89.38 185 SER A C 1
ATOM 1418 O O . SER A 1 185 ? -2.723 -5.347 17.080 1.00 89.38 185 SER A O 1
ATOM 1420 N N . ALA A 1 186 ? -2.779 -6.129 19.199 1.00 80.25 186 ALA A N 1
ATOM 1421 C CA . ALA A 1 186 ? -1.527 -5.521 19.678 1.00 80.25 186 ALA A CA 1
ATOM 1422 C C . ALA A 1 186 ? -0.296 -5.815 18.800 1.00 80.25 186 ALA A C 1
ATOM 1424 O O . ALA A 1 186 ? 0.662 -5.049 18.813 1.00 80.25 186 ALA A O 1
ATOM 1425 N N . GLU A 1 187 ? -0.293 -6.919 18.047 1.00 77.00 187 GLU A N 1
ATOM 1426 C CA . GLU A 1 187 ? 0.852 -7.300 17.213 1.00 77.00 187 GLU A CA 1
ATOM 1427 C C . GLU A 1 187 ? 1.022 -6.399 15.980 1.00 77.00 187 GLU A C 1
ATOM 1429 O O . GLU A 1 187 ? 2.078 -6.430 15.356 1.00 77.00 187 GLU A O 1
ATOM 1434 N N . TYR A 1 188 ? 0.021 -5.591 15.613 1.00 77.62 188 TYR A N 1
ATOM 1435 C CA . TYR A 1 188 ? 0.067 -4.760 14.408 1.00 77.62 188 TYR A CA 1
ATOM 1436 C C . TYR A 1 188 ? 0.699 -3.399 14.677 1.00 77.62 188 TYR A C 1
ATOM 1438 O O . TYR A 1 188 ? 0.031 -2.424 15.029 1.00 77.62 188 TYR A O 1
ATOM 1446 N N . SER A 1 189 ? 2.006 -3.315 14.437 1.00 68.88 189 SER A N 1
ATOM 1447 C CA . SER A 1 189 ? 2.819 -2.120 14.687 1.00 68.88 189 SER A CA 1
ATOM 1448 C C . SER A 1 189 ? 2.324 -0.861 13.971 1.00 68.88 189 SER A C 1
ATOM 1450 O O . SER A 1 189 ? 2.484 0.238 14.507 1.00 68.88 189 SER A O 1
ATOM 1452 N N . SER A 1 190 ? 1.697 -0.995 12.794 1.00 70.25 190 SER A N 1
ATOM 1453 C CA . SER A 1 190 ? 1.195 0.148 12.014 1.00 70.25 190 SER A CA 1
ATOM 1454 C C . SER A 1 190 ? 0.153 0.975 12.775 1.00 70.25 190 SER A C 1
ATOM 1456 O O . SER A 1 190 ? 0.078 2.184 12.577 1.00 70.25 190 SER A O 1
ATOM 1458 N N . MET A 1 191 ? -0.611 0.364 13.687 1.00 81.06 191 MET A N 1
ATOM 1459 C CA . MET A 1 191 ? -1.660 1.058 14.448 1.00 81.06 191 MET A CA 1
ATOM 1460 C C . MET A 1 191 ? -1.092 2.122 15.400 1.00 81.06 191 MET A C 1
ATOM 1462 O O . MET A 1 191 ? -1.707 3.170 15.601 1.00 81.06 191 MET A O 1
ATOM 1466 N N . SER A 1 192 ? 0.121 1.896 15.913 1.00 83.75 192 SER A N 1
ATOM 1467 C CA . SER A 1 192 ? 0.781 2.796 16.868 1.00 83.75 192 SER A CA 1
ATOM 1468 C C . SER A 1 192 ? 1.384 4.053 16.227 1.00 83.75 192 SER A C 1
ATOM 1470 O O . SER A 1 192 ? 1.649 5.034 16.920 1.00 83.75 192 SER A O 1
ATOM 1472 N N . GLN A 1 193 ? 1.604 4.042 14.907 1.00 84.56 193 GLN A N 1
ATOM 1473 C CA . GLN A 1 193 ? 2.266 5.130 14.172 1.00 84.56 193 GLN A CA 1
ATOM 1474 C C . GLN A 1 193 ? 1.340 5.842 13.181 1.00 84.56 193 GLN A C 1
ATOM 1476 O O . GLN A 1 193 ? 1.578 7.005 12.852 1.00 84.56 193 GLN A O 1
ATOM 1481 N N . ALA A 1 194 ? 0.295 5.165 12.700 1.00 90.06 194 ALA A N 1
ATOM 1482 C CA . ALA A 1 194 ? -0.579 5.709 11.674 1.00 90.06 194 ALA A CA 1
ATOM 1483 C C . ALA A 1 194 ? -1.364 6.934 12.169 1.00 90.06 194 ALA A C 1
ATOM 1485 O O . ALA A 1 194 ? -1.948 6.954 13.249 1.00 90.06 194 ALA A O 1
ATOM 1486 N N . VAL A 1 195 ? -1.398 7.952 11.316 1.00 95.12 195 VAL A N 1
ATOM 1487 C CA . VAL A 1 195 ? -2.229 9.153 11.416 1.00 95.12 195 VAL A CA 1
ATOM 1488 C C . VAL A 1 195 ? -3.590 8.900 10.764 1.00 95.12 195 VAL A C 1
ATOM 1490 O O . VAL A 1 195 ? -4.605 9.404 11.240 1.00 95.12 195 VAL A O 1
ATOM 1493 N N . LYS A 1 196 ? -3.635 8.093 9.699 1.00 95.88 196 LYS A N 1
ATOM 1494 C CA . LYS A 1 196 ? -4.865 7.722 8.994 1.00 95.88 196 LYS A CA 1
ATOM 1495 C C . LYS A 1 196 ? -4.911 6.230 8.702 1.00 95.88 196 LYS A C 1
ATOM 1497 O O . LYS A 1 196 ? -3.953 5.679 8.157 1.00 95.88 196 LYS A O 1
ATOM 1502 N N . ILE A 1 197 ? -6.034 5.600 9.035 1.00 95.69 197 ILE A N 1
ATOM 1503 C CA . ILE A 1 197 ? -6.263 4.168 8.839 1.00 95.69 197 ILE A CA 1
ATOM 1504 C C . ILE A 1 197 ? -7.579 3.974 8.084 1.00 95.69 197 ILE A C 1
ATOM 1506 O O . ILE A 1 197 ? -8.644 4.309 8.602 1.00 95.69 197 ILE A O 1
ATOM 1510 N N . HIS A 1 198 ? -7.493 3.397 6.885 1.00 96.88 198 HIS A N 1
ATOM 1511 C CA . HIS A 1 198 ? -8.633 3.025 6.047 1.00 96.88 198 HIS A CA 1
ATOM 1512 C C . HIS A 1 198 ? -8.734 1.502 5.930 1.00 96.88 198 HIS A C 1
ATOM 1514 O O . HIS A 1 198 ? -7.890 0.862 5.303 1.00 96.88 198 HIS A O 1
ATOM 1520 N N . LEU A 1 199 ? -9.771 0.923 6.527 1.00 96.75 199 LEU A N 1
ATOM 1521 C CA . LEU A 1 199 ? -10.034 -0.519 6.610 1.00 96.75 199 LEU A CA 1
ATOM 1522 C C . LEU A 1 199 ? -11.463 -0.883 6.184 1.00 96.75 199 LEU A C 1
ATOM 1524 O O . LEU A 1 199 ? -11.890 -2.022 6.392 1.00 96.75 199 LEU A O 1
ATOM 1528 N N . ALA A 1 200 ? -12.201 0.050 5.581 1.00 97.75 200 ALA A N 1
ATOM 1529 C CA . ALA A 1 200 ? -13.562 -0.184 5.115 1.00 97.75 200 ALA A CA 1
ATOM 1530 C C . ALA A 1 200 ? -13.686 -1.460 4.264 1.00 97.75 200 ALA A C 1
ATOM 1532 O O . ALA A 1 200 ? -12.783 -1.812 3.514 1.00 97.75 200 ALA A O 1
ATOM 1533 N N . GLY A 1 201 ? -14.804 -2.173 4.375 1.00 97.06 201 GLY A N 1
ATOM 1534 C CA . GLY A 1 201 ? -15.091 -3.367 3.576 1.00 97.06 201 GLY A CA 1
ATOM 1535 C C . GLY A 1 201 ? -14.304 -4.622 3.964 1.00 97.06 201 GLY A C 1
ATOM 1536 O O . GLY A 1 201 ? -14.392 -5.619 3.253 1.00 97.06 201 GLY A O 1
ATOM 1537 N N . ASN A 1 202 ? -13.560 -4.609 5.074 1.00 97.81 202 ASN A N 1
ATOM 1538 C CA . ASN A 1 202 ? -12.942 -5.815 5.622 1.00 97.81 202 ASN A CA 1
ATOM 1539 C C . ASN A 1 202 ? -13.892 -6.561 6.576 1.00 97.81 202 ASN A C 1
ATOM 1541 O O . ASN A 1 202 ? -14.623 -5.920 7.336 1.00 97.81 202 ASN A O 1
ATOM 1545 N N . PRO A 1 203 ? -13.833 -7.905 6.645 1.00 96.62 203 PRO A N 1
ATOM 1546 C CA . PRO A 1 203 ? -14.604 -8.710 7.594 1.00 96.62 203 PRO A CA 1
ATOM 1547 C C . PRO A 1 203 ? -14.028 -8.662 9.027 1.00 96.62 203 PRO A C 1
ATOM 1549 O O . PRO A 1 203 ? -13.933 -9.690 9.698 1.00 96.62 203 PRO A O 1
ATOM 1552 N N . ILE A 1 204 ? -13.639 -7.477 9.515 1.00 96.38 204 ILE A N 1
ATOM 1553 C CA . ILE A 1 204 ? -13.051 -7.306 10.848 1.00 96.38 204 ILE A CA 1
ATOM 1554 C C . ILE A 1 204 ? -14.123 -7.573 11.903 1.00 96.38 204 ILE A C 1
ATOM 1556 O O . ILE A 1 204 ? -15.040 -6.773 12.093 1.00 96.38 204 ILE A O 1
ATOM 1560 N N . ALA A 1 205 ? -13.978 -8.699 12.599 1.00 95.81 205 ALA A N 1
ATOM 1561 C CA . ALA A 1 205 ? -14.864 -9.128 13.674 1.00 95.81 205 ALA A CA 1
ATOM 1562 C C . ALA A 1 205 ? -14.293 -8.816 15.063 1.00 95.81 205 ALA A C 1
ATOM 1564 O O . ALA A 1 205 ? -15.045 -8.637 16.021 1.00 95.81 205 ALA A O 1
ATOM 1565 N N . ARG A 1 206 ? -12.965 -8.726 15.188 1.00 95.19 206 ARG A N 1
ATOM 1566 C CA . ARG A 1 206 ? -12.295 -8.543 16.478 1.00 95.19 206 ARG A CA 1
ATOM 1567 C C . ARG A 1 206 ? -11.286 -7.407 16.435 1.00 95.19 206 ARG A C 1
AT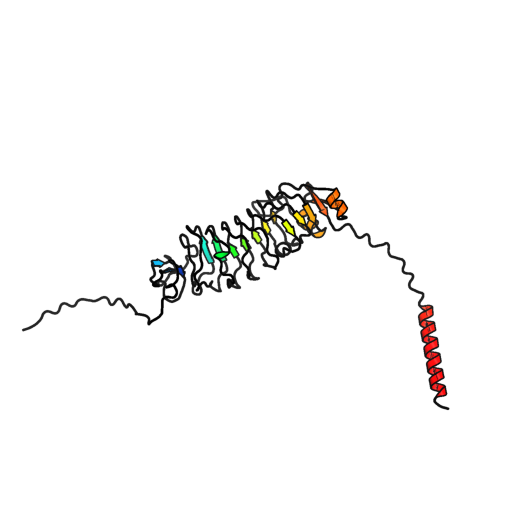OM 1569 O O . ARG A 1 206 ? -10.323 -7.474 15.687 1.00 95.19 206 ARG A O 1
ATOM 1576 N N . ILE A 1 207 ? -11.464 -6.408 17.289 1.00 95.12 207 ILE A N 1
ATOM 1577 C CA . ILE A 1 207 ? -10.459 -5.391 17.603 1.00 95.12 207 ILE A CA 1
ATOM 1578 C C . ILE A 1 207 ? -10.124 -5.565 19.077 1.00 95.12 207 ILE A C 1
ATOM 1580 O O . ILE A 1 207 ? -11.007 -5.426 19.919 1.00 95.12 207 ILE A O 1
ATOM 1584 N N . SER A 1 208 ? -8.885 -5.930 19.398 1.00 93.25 208 SER A N 1
ATOM 1585 C CA . SER A 1 208 ? -8.507 -6.230 20.780 1.00 93.25 208 SER A CA 1
ATOM 1586 C C . SER A 1 208 ? -7.102 -5.764 21.108 1.00 93.25 208 SER A C 1
ATOM 1588 O O . SER A 1 208 ? -6.149 -6.156 20.438 1.00 93.25 208 SER A O 1
ATOM 1590 N N . LYS A 1 209 ? -6.975 -4.968 22.176 1.00 89.00 209 LYS A N 1
ATOM 1591 C CA . LYS A 1 209 ? -5.683 -4.498 22.708 1.00 89.00 209 LYS A CA 1
ATOM 1592 C C . LYS A 1 209 ? -4.842 -3.768 21.653 1.00 89.00 209 LYS A C 1
ATOM 1594 O O . LYS A 1 209 ? -3.630 -3.915 21.612 1.00 89.00 209 LYS A O 1
ATOM 1599 N N . VAL A 1 210 ? -5.493 -3.032 20.758 1.00 91.44 210 VAL A N 1
ATOM 1600 C CA . VAL A 1 210 ? -4.798 -2.226 19.753 1.00 91.44 210 VAL A CA 1
ATOM 1601 C C . VAL A 1 210 ? -4.345 -0.924 20.396 1.00 91.44 210 VAL A C 1
ATOM 1603 O O . VAL A 1 210 ? -5.167 -0.218 20.983 1.00 91.44 210 VAL A O 1
ATOM 1606 N N . ASP A 1 211 ? -3.066 -0.599 20.240 1.00 89.19 211 ASP A N 1
ATOM 1607 C CA . ASP A 1 211 ? -2.508 0.698 20.610 1.00 89.19 211 ASP A CA 1
ATOM 1608 C C . ASP A 1 211 ? -2.589 1.639 19.409 1.00 89.19 211 ASP A C 1
ATOM 1610 O O . ASP A 1 211 ? -1.892 1.458 18.407 1.00 89.19 211 ASP A O 1
ATOM 1614 N N . PHE A 1 212 ? -3.462 2.639 19.502 1.00 92.81 212 PHE A N 1
ATOM 1615 C CA . PHE A 1 212 ? -3.593 3.662 18.469 1.00 92.81 212 PHE A CA 1
ATOM 1616 C C . PHE A 1 212 ? -2.600 4.803 18.692 1.00 92.81 212 PHE A C 1
ATOM 1618 O O . PHE A 1 212 ? -2.298 5.177 19.827 1.00 92.81 212 PHE A O 1
ATOM 1625 N N . SER A 1 213 ? -2.120 5.395 17.598 1.00 92.81 213 SER A N 1
ATOM 1626 C CA . SER A 1 213 ? -1.309 6.612 17.657 1.00 92.81 213 SER A CA 1
ATOM 1627 C C . SER A 1 213 ? -2.079 7.767 18.298 1.00 92.81 213 SER A C 1
ATOM 1629 O O . SER A 1 213 ? -3.227 8.038 17.950 1.00 92.81 213 SER A O 1
ATOM 1631 N N . SER A 1 214 ? -1.421 8.546 19.157 1.00 92.94 214 SER A N 1
ATOM 1632 C CA . SER A 1 214 ? -1.985 9.799 19.679 1.00 92.94 214 SER A CA 1
ATOM 1633 C C . SER A 1 214 ? -2.173 10.879 18.606 1.00 92.94 214 SER A C 1
ATOM 1635 O O . SER A 1 214 ? -2.867 11.864 18.848 1.00 92.94 214 SER A O 1
ATOM 1637 N N . SER A 1 215 ? -1.556 10.702 17.432 1.00 94.62 215 SER A N 1
ATOM 1638 C CA . SER A 1 215 ? -1.705 11.581 16.266 1.00 94.62 215 SER A CA 1
ATOM 1639 C C . SER A 1 215 ? -2.776 11.098 15.285 1.00 94.62 215 SER A C 1
ATOM 1641 O O . SER A 1 215 ? -2.887 11.661 14.199 1.00 94.62 215 SER A O 1
ATOM 1643 N N . LEU A 1 216 ? -3.536 10.052 15.626 1.00 96.44 216 LEU A N 1
ATOM 1644 C CA . LEU A 1 216 ? -4.586 9.517 14.768 1.00 96.44 216 LEU A CA 1
ATOM 1645 C C . LEU A 1 216 ? -5.662 10.582 14.516 1.00 96.44 216 LEU A C 1
ATOM 1647 O O . LEU A 1 216 ? -6.211 11.162 15.450 1.00 96.44 216 LEU A O 1
ATOM 1651 N N . VAL A 1 217 ? -5.968 10.821 13.243 1.00 97.38 217 VAL A N 1
ATOM 1652 C CA . VAL A 1 217 ? -7.029 11.739 12.798 1.00 97.38 217 VAL A CA 1
ATOM 1653 C C . VAL A 1 217 ? -8.130 11.030 12.021 1.00 97.38 217 VAL A C 1
ATOM 1655 O O . VAL A 1 217 ? -9.179 11.630 11.796 1.00 97.38 217 VAL A O 1
ATOM 1658 N N . LEU A 1 218 ? -7.912 9.780 11.602 1.00 97.50 218 LEU A N 1
ATOM 1659 C CA . LEU A 1 218 ? -8.898 8.973 10.892 1.00 97.50 218 LEU A CA 1
ATOM 1660 C C . LEU A 1 218 ? -8.804 7.499 11.287 1.00 97.50 218 LEU A C 1
ATOM 1662 O O . LEU A 1 218 ? -7.745 6.887 11.142 1.00 97.50 218 LEU A O 1
ATOM 1666 N N . PHE A 1 219 ? -9.943 6.929 11.667 1.00 97.19 219 PHE A N 1
ATOM 1667 C CA . PHE A 1 219 ? -10.161 5.489 11.724 1.00 97.19 219 PHE A CA 1
ATOM 1668 C C . PHE A 1 219 ? -11.436 5.144 10.953 1.00 97.19 219 PHE A C 1
ATOM 1670 O O . PHE A 1 219 ? -12.544 5.420 11.419 1.00 97.19 219 PHE A O 1
ATOM 1677 N N . ASP A 1 220 ? -11.275 4.553 9.773 1.00 97.25 220 ASP A N 1
ATOM 1678 C CA . ASP A 1 220 ? -12.376 4.084 8.939 1.00 97.25 220 ASP A CA 1
ATOM 1679 C C . ASP A 1 220 ? -12.415 2.552 8.899 1.00 97.25 220 ASP A C 1
ATOM 1681 O O . ASP A 1 220 ? -11.502 1.899 8.406 1.00 97.25 220 ASP A O 1
ATOM 1685 N N . CYS A 1 221 ? -13.502 1.983 9.407 1.00 96.31 221 CYS A N 1
ATOM 1686 C CA . CYS A 1 221 ? -13.884 0.579 9.317 1.00 96.31 221 CYS A CA 1
ATOM 1687 C C . CYS A 1 221 ? -15.360 0.479 8.878 1.00 96.31 221 CYS A C 1
ATOM 1689 O O . CYS A 1 221 ? -16.161 -0.280 9.440 1.00 96.31 221 CYS A O 1
ATOM 1691 N N . ALA A 1 222 ? -15.770 1.294 7.900 1.00 96.06 222 ALA A N 1
ATOM 1692 C CA . ALA A 1 222 ? -17.099 1.205 7.310 1.00 96.06 222 ALA A CA 1
ATOM 1693 C C . ALA A 1 222 ? -17.351 -0.205 6.758 1.00 96.06 222 ALA A C 1
ATOM 1695 O O . ALA A 1 222 ? -16.524 -0.769 6.050 1.00 96.06 222 ALA A O 1
ATOM 1696 N N . GLY A 1 223 ? -18.500 -0.800 7.073 1.00 94.50 223 GLY A N 1
ATOM 1697 C CA . GLY A 1 223 ? -18.821 -2.157 6.615 1.00 94.50 223 GLY A CA 1
ATOM 1698 C C . GLY A 1 223 ? -18.062 -3.284 7.329 1.00 94.50 223 GLY A C 1
ATOM 1699 O O . GLY A 1 223 ? -18.214 -4.436 6.934 1.00 94.50 223 GLY A O 1
ATOM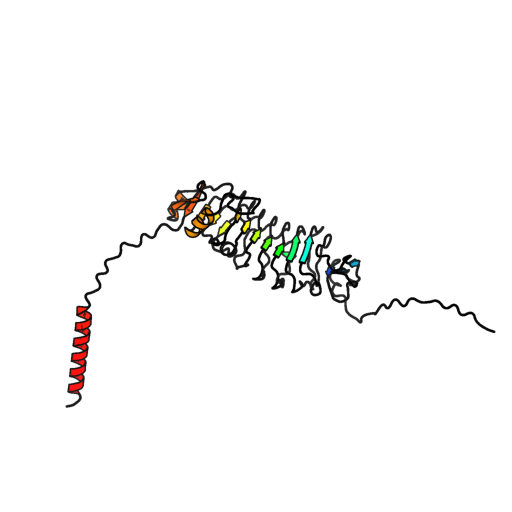 1700 N N . CYS A 1 224 ? -17.299 -2.988 8.387 1.00 95.69 224 CYS A N 1
ATOM 1701 C CA . CYS A 1 224 ? -16.782 -4.010 9.296 1.00 95.69 224 CYS A CA 1
ATOM 1702 C C . CYS A 1 224 ? -17.906 -4.609 10.160 1.00 95.69 224 CYS A C 1
ATOM 1704 O O . CYS A 1 224 ? -18.851 -3.913 10.545 1.00 95.69 224 CYS A O 1
ATOM 1706 N N . ALA A 1 225 ? -17.783 -5.892 10.507 1.00 91.88 225 ALA A N 1
ATOM 1707 C CA . ALA A 1 225 ? -18.769 -6.648 11.282 1.00 91.88 225 ALA A CA 1
ATOM 1708 C C . ALA A 1 225 ? -18.241 -6.961 12.691 1.00 91.88 225 ALA A C 1
ATOM 1710 O O . ALA A 1 225 ? -18.075 -8.122 13.064 1.00 91.88 225 ALA A O 1
ATOM 1711 N N . ILE A 1 226 ? -17.943 -5.917 13.468 1.00 95.62 226 ILE A N 1
ATOM 1712 C CA . ILE A 1 226 ? -17.244 -6.051 14.750 1.00 95.62 226 ILE A CA 1
ATOM 1713 C C . ILE A 1 226 ? -18.155 -6.735 15.777 1.00 95.62 226 ILE A C 1
ATOM 1715 O O . ILE A 1 226 ? -19.220 -6.224 16.118 1.00 95.62 226 ILE A O 1
ATOM 1719 N N . THR A 1 227 ? -17.715 -7.874 16.307 1.00 94.06 227 THR A N 1
ATOM 1720 C CA . THR A 1 227 ? -18.370 -8.621 17.395 1.00 94.06 227 THR A CA 1
ATOM 1721 C C . THR A 1 227 ? -17.608 -8.556 18.713 1.00 94.06 227 THR A C 1
ATOM 1723 O O . THR A 1 227 ? -18.139 -8.903 19.766 1.00 94.06 227 THR A O 1
ATOM 1726 N N . THR A 1 228 ? -16.343 -8.150 18.659 1.00 94.44 228 THR A N 1
ATOM 1727 C CA . THR A 1 228 ? -15.474 -8.011 19.823 1.00 94.44 228 THR A CA 1
ATOM 1728 C C . THR A 1 228 ? -14.684 -6.723 19.684 1.00 94.44 228 THR A C 1
ATOM 1730 O O . THR A 1 228 ? -13.886 -6.588 18.758 1.00 94.44 228 THR A O 1
ATOM 1733 N N . PHE A 1 229 ? -14.902 -5.786 20.606 1.00 95.56 229 PHE A N 1
ATOM 1734 C CA . PHE A 1 229 ? -14.202 -4.507 20.629 1.00 95.56 229 PHE A CA 1
ATOM 1735 C C . PHE A 1 229 ? -13.648 -4.251 22.032 1.00 95.56 229 PHE A C 1
ATOM 1737 O O . PHE A 1 229 ? -14.346 -3.772 22.922 1.00 95.56 229 PHE A O 1
ATOM 1744 N N . GLU A 1 230 ? -12.395 -4.644 22.228 1.00 95.06 230 GLU A N 1
ATOM 1745 C CA . GLU A 1 230 ? -11.667 -4.606 23.493 1.00 95.06 230 GLU A CA 1
ATOM 1746 C C . GLU A 1 230 ? -10.534 -3.574 23.404 1.00 95.06 230 GLU A C 1
ATOM 1748 O O . GLU A 1 230 ? -9.610 -3.714 22.598 1.00 95.06 230 GLU A O 1
ATOM 1753 N N . LEU A 1 231 ? -10.584 -2.539 24.236 1.00 94.31 231 LEU A N 1
ATOM 1754 C CA . LEU A 1 231 ? -9.672 -1.398 24.187 1.00 94.31 231 LEU A CA 1
ATOM 1755 C C . LEU A 1 231 ? -8.990 -1.160 25.535 1.00 94.31 231 LEU A C 1
ATOM 1757 O O . LEU A 1 231 ? -9.530 -1.485 26.592 1.00 94.31 231 LEU A O 1
ATOM 1761 N N . SER A 1 232 ? -7.811 -0.544 25.494 1.00 93.38 232 SER A N 1
ATOM 1762 C CA . SER A 1 232 ? -7.247 0.151 26.652 1.00 93.38 232 SER A CA 1
ATOM 1763 C C . SER A 1 232 ? -7.951 1.496 26.852 1.00 93.38 232 SER A C 1
ATOM 1765 O O . SER A 1 232 ? -8.627 2.008 25.949 1.00 93.38 232 SER A O 1
ATOM 1767 N N . ARG A 1 233 ? -7.779 2.115 28.026 1.00 92.19 233 ARG A N 1
ATOM 1768 C CA . ARG A 1 233 ? -8.335 3.461 28.265 1.00 92.19 233 ARG A CA 1
ATOM 1769 C C . ARG A 1 233 ? -7.737 4.510 27.323 1.00 92.19 233 ARG A C 1
ATOM 1771 O O . ARG A 1 233 ? -8.470 5.351 26.813 1.00 92.19 233 ARG A O 1
ATOM 1778 N N . SER A 1 234 ? -6.433 4.440 27.063 1.00 92.69 234 SER A N 1
ATOM 1779 C CA . SER A 1 234 ? -5.749 5.361 26.147 1.00 92.69 234 SER A CA 1
ATOM 1780 C C . SER A 1 234 ? -6.297 5.255 24.724 1.00 92.69 234 SER A C 1
ATOM 1782 O O . SER A 1 234 ? -6.596 6.273 24.102 1.00 92.69 234 SER A O 1
ATOM 1784 N N . SER A 1 235 ? -6.496 4.035 24.226 1.00 94.88 235 SER A N 1
ATOM 1785 C CA . SER A 1 235 ? -7.065 3.798 22.899 1.00 94.88 235 SER A CA 1
ATOM 1786 C C . SER A 1 235 ? -8.516 4.265 22.791 1.00 94.88 235 SER A C 1
ATOM 1788 O O . SER A 1 235 ? -8.886 4.844 21.771 1.00 94.88 235 SER A O 1
ATOM 1790 N N . LEU A 1 236 ? -9.321 4.084 23.847 1.00 95.62 236 LEU A N 1
ATOM 1791 C CA . LEU A 1 236 ? -10.663 4.668 23.919 1.00 95.62 236 LEU A CA 1
ATOM 1792 C C . LEU A 1 236 ? -10.602 6.197 23.788 1.00 95.62 236 LEU A C 1
ATOM 1794 O O . LEU A 1 236 ? -11.268 6.746 22.921 1.00 95.62 236 LEU A O 1
ATOM 1798 N N . GLU A 1 237 ? -9.786 6.880 24.595 1.00 95.19 237 GLU A N 1
ATOM 1799 C CA . GLU A 1 237 ? -9.671 8.347 24.571 1.00 95.19 237 GLU A CA 1
ATOM 1800 C C . GLU A 1 237 ? -9.193 8.897 23.221 1.00 95.19 237 GLU A C 1
ATOM 1802 O O . GLU A 1 237 ? -9.605 9.984 22.817 1.00 95.19 237 GLU A O 1
ATOM 1807 N N . ILE A 1 238 ? -8.308 8.179 22.525 1.00 96.75 238 ILE A N 1
ATOM 1808 C CA . ILE A 1 238 ? -7.840 8.556 21.185 1.00 96.75 238 ILE A CA 1
ATOM 1809 C C . ILE A 1 238 ? -8.987 8.461 20.183 1.00 96.75 238 ILE A C 1
ATOM 1811 O O . ILE A 1 238 ? -9.268 9.433 19.483 1.00 96.75 238 ILE A O 1
ATOM 1815 N N . LEU A 1 239 ? -9.667 7.313 20.134 1.00 96.94 239 LEU A N 1
ATOM 1816 C CA . LEU A 1 239 ? -10.766 7.108 19.199 1.00 96.94 239 LEU A CA 1
ATOM 1817 C C . LEU A 1 239 ? -11.956 8.021 19.507 1.00 96.94 239 LEU A C 1
ATOM 1819 O O . LEU A 1 239 ? -12.620 8.441 18.571 1.00 96.94 239 LEU A O 1
ATOM 1823 N N . ASP A 1 240 ? -12.214 8.363 20.772 1.00 96.12 240 ASP A N 1
ATOM 1824 C CA . ASP A 1 240 ? -13.327 9.231 21.194 1.00 96.12 240 ASP A CA 1
ATOM 1825 C C . ASP A 1 240 ? -13.106 10.715 20.838 1.00 96.12 240 ASP A C 1
ATOM 1827 O O . ASP A 1 240 ? -14.054 11.473 20.651 1.00 96.12 240 ASP A O 1
ATOM 1831 N N . LYS A 1 241 ? -11.843 11.137 20.675 1.00 96.62 241 LYS A N 1
ATOM 1832 C CA . LYS A 1 241 ? -11.491 12.488 20.196 1.00 96.62 241 LYS A CA 1
ATOM 1833 C C . LYS A 1 241 ? -11.721 12.679 18.703 1.00 96.62 241 LYS A C 1
ATOM 1835 O O . LYS A 1 241 ? -11.766 13.820 18.239 1.00 96.62 241 LYS A O 1
ATOM 1840 N N . LEU A 1 242 ? -11.817 11.591 17.943 1.00 96.94 242 LEU A N 1
ATOM 1841 C CA . LEU A 1 242 ? -12.142 11.674 16.527 1.00 96.94 242 LEU A CA 1
ATOM 1842 C C . LEU A 1 242 ? -13.565 12.227 16.380 1.00 96.94 242 LEU A C 1
ATOM 1844 O O . LEU A 1 242 ? -14.467 11.849 17.115 1.00 96.94 242 LEU A O 1
ATOM 1848 N N . GLY A 1 243 ? -13.779 13.152 15.447 1.00 93.62 243 GLY A N 1
ATOM 1849 C CA . GLY A 1 243 ? -15.134 13.586 15.101 1.00 93.62 243 GLY A CA 1
ATOM 1850 C C . GLY A 1 243 ? -15.876 12.529 14.270 1.00 93.62 243 GLY A C 1
ATOM 1851 O O . GLY A 1 243 ? -15.273 11.531 13.866 1.00 93.62 243 GLY A O 1
ATOM 1852 N N . PRO A 1 244 ? -17.154 12.760 13.921 1.00 94.19 244 PRO A N 1
ATOM 1853 C CA . PRO A 1 244 ? -17.804 11.971 12.881 1.00 94.19 244 PRO A CA 1
ATOM 1854 C C . PRO A 1 244 ? -17.002 12.058 11.578 1.00 94.19 244 PRO A C 1
ATOM 1856 O O . PRO A 1 244 ? -16.368 13.080 11.295 1.00 94.19 244 PRO A O 1
ATOM 1859 N N . TYR A 1 245 ? -17.035 10.989 10.785 1.00 96.00 245 TYR A N 1
ATOM 1860 C CA . TYR A 1 245 ? -16.324 10.951 9.513 1.00 96.00 245 TYR A CA 1
ATOM 1861 C C . TYR A 1 245 ? -16.680 12.129 8.600 1.00 96.00 245 TYR A C 1
ATOM 1863 O O . TYR A 1 245 ? -17.850 12.422 8.343 1.00 96.00 245 TYR A O 1
ATOM 1871 N N . ASN A 1 246 ? -15.640 12.779 8.087 1.00 96.12 246 ASN A N 1
ATOM 1872 C CA . ASN A 1 246 ? -15.720 13.875 7.144 1.00 96.12 246 ASN A CA 1
ATOM 1873 C C . ASN A 1 246 ? -14.915 13.522 5.891 1.00 96.12 246 ASN A C 1
ATOM 1875 O O . ASN A 1 246 ? -13.684 13.551 5.900 1.00 96.12 246 ASN A O 1
ATOM 1879 N N . ALA A 1 247 ? -15.628 13.243 4.801 1.00 93.94 247 ALA A N 1
ATOM 1880 C CA . ALA A 1 247 ? -15.031 12.890 3.517 1.00 93.94 247 ALA A CA 1
ATOM 1881 C C . ALA A 1 247 ? -14.192 14.021 2.892 1.00 93.94 247 ALA A C 1
ATOM 1883 O O . ALA A 1 247 ? -13.290 13.744 2.110 1.00 93.94 247 ALA A O 1
ATOM 1884 N N . ALA A 1 248 ? -14.466 15.291 3.216 1.00 95.31 248 ALA A N 1
ATOM 1885 C CA . ALA A 1 248 ? -13.746 16.423 2.630 1.00 95.31 248 ALA A CA 1
ATOM 1886 C C . ALA A 1 248 ? -12.344 16.603 3.231 1.00 95.31 248 ALA A C 1
ATOM 1888 O O . ALA A 1 248 ? -11.411 16.962 2.516 1.00 95.31 248 ALA A O 1
ATOM 1889 N N . SER A 1 249 ? -12.193 16.370 4.537 1.00 95.00 249 SER A N 1
ATOM 1890 C CA . SER A 1 249 ? -10.898 16.434 5.231 1.00 95.00 249 SER A CA 1
ATOM 1891 C C . SER A 1 249 ? -10.221 15.072 5.369 1.00 95.00 249 SER A C 1
ATOM 1893 O O . SER A 1 249 ? -9.041 15.009 5.721 1.00 95.00 249 SER A O 1
ATOM 1895 N N . ASP A 1 250 ? -10.950 13.993 5.079 1.00 95.12 250 ASP A N 1
ATOM 1896 C CA . ASP A 1 250 ? -10.509 12.617 5.276 1.00 95.12 250 ASP A CA 1
ATOM 1897 C C . ASP A 1 250 ? -10.046 12.388 6.729 1.00 95.12 250 ASP A C 1
ATOM 1899 O O . ASP A 1 250 ? -8.899 12.040 7.019 1.00 95.12 250 ASP A O 1
ATOM 1903 N N . THR A 1 251 ? -10.953 12.706 7.658 1.00 97.44 251 THR A N 1
ATOM 1904 C CA . THR A 1 251 ? -10.758 12.637 9.115 1.00 97.44 251 THR A CA 1
ATOM 1905 C C . THR A 1 251 ? -12.013 12.122 9.810 1.00 97.44 251 THR A C 1
ATOM 1907 O O . THR A 1 251 ? -13.119 12.314 9.308 1.00 97.44 251 THR A O 1
ATOM 1910 N N . GLY A 1 252 ? -11.859 11.578 11.012 1.00 97.62 252 GLY A N 1
ATOM 1911 C CA . GLY A 1 252 ? -12.947 11.189 11.903 1.00 97.62 252 GLY A CA 1
ATOM 1912 C C . GLY A 1 252 ? -12.984 9.693 12.194 1.00 97.62 252 GLY A C 1
ATOM 1913 O O . GLY A 1 252 ? -12.020 8.968 11.966 1.00 97.62 252 GLY A O 1
ATOM 1914 N N . PHE A 1 253 ? -14.104 9.239 12.734 1.00 97.62 253 PHE A N 1
ATOM 1915 C CA . PHE A 1 253 ? -14.346 7.850 13.086 1.00 97.62 253 PHE A CA 1
ATOM 1916 C C . PHE A 1 253 ? -15.534 7.310 12.294 1.00 97.62 253 PHE A C 1
ATOM 1918 O O . PHE A 1 253 ? -16.609 7.920 12.284 1.00 97.62 253 PHE A O 1
ATOM 1925 N N . LEU A 1 254 ? -15.347 6.162 11.643 1.00 96.62 254 LEU A N 1
ATOM 1926 C CA . LEU A 1 254 ? -16.397 5.478 10.898 1.00 96.62 254 LEU A CA 1
ATOM 1927 C C . LEU A 1 254 ? -16.387 3.985 11.202 1.00 96.62 254 LEU A C 1
ATOM 1929 O O . LEU A 1 254 ? -15.456 3.269 10.859 1.00 96.62 254 LEU A O 1
ATOM 1933 N N . VAL A 1 255 ? -17.456 3.501 11.820 1.00 94.75 255 VAL A N 1
ATOM 1934 C CA . VAL A 1 255 ? -17.730 2.077 12.040 1.00 94.75 255 VAL A CA 1
ATOM 1935 C C . VAL A 1 255 ? -19.216 1.872 11.772 1.00 94.75 255 VAL A C 1
ATOM 1937 O O . VAL A 1 255 ? -20.012 2.757 12.068 1.00 94.75 255 VAL A O 1
ATOM 1940 N N . ALA A 1 256 ? -19.606 0.741 11.181 1.00 86.19 256 ALA A N 1
ATOM 1941 C CA . ALA A 1 256 ? -21.016 0.473 10.889 1.00 86.19 256 ALA A CA 1
ATOM 1942 C C . ALA A 1 256 ? -21.763 -0.063 12.118 1.00 86.19 256 ALA A C 1
ATOM 1944 O O . ALA A 1 256 ? -22.699 0.558 12.616 1.00 86.19 256 ALA A O 1
ATOM 1945 N N . THR A 1 257 ? -21.349 -1.229 12.614 1.00 86.25 257 THR A N 1
ATOM 1946 C CA . THR A 1 257 ? -22.012 -1.904 13.732 1.00 86.25 257 THR A CA 1
ATOM 1947 C C . THR A 1 257 ? -20.992 -2.531 14.660 1.00 86.25 257 THR A C 1
ATOM 1949 O O . THR A 1 257 ? -20.009 -3.113 14.202 1.00 86.25 257 THR A O 1
ATOM 1952 N N . VAL A 1 258 ? -21.277 -2.464 15.957 1.00 92.19 258 VAL A N 1
ATOM 1953 C CA . VAL A 1 258 ? -20.528 -3.169 16.995 1.00 92.19 258 VAL A CA 1
ATOM 1954 C C . VAL A 1 258 ? -21.521 -4.015 17.778 1.00 92.19 258 VAL A C 1
ATOM 1956 O O . VAL A 1 258 ? -22.388 -3.480 18.469 1.00 92.19 258 VAL A O 1
ATOM 1959 N N . ALA A 1 259 ? -21.422 -5.335 17.650 1.00 92.06 259 ALA A N 1
ATOM 1960 C CA . ALA A 1 259 ? -22.082 -6.240 18.576 1.00 92.06 259 ALA A CA 1
ATOM 1961 C C . ALA A 1 259 ? -21.254 -6.315 19.865 1.00 92.06 259 ALA A C 1
ATOM 1963 O O . ALA A 1 259 ? -20.025 -6.364 19.827 1.00 92.06 259 ALA A O 1
ATOM 1964 N N . PHE A 1 260 ? -21.937 -6.312 21.008 1.00 92.25 260 PHE A N 1
ATOM 1965 C CA . PHE A 1 260 ? -21.297 -6.299 22.317 1.00 92.25 260 PHE A CA 1
ATOM 1966 C C . PHE A 1 260 ? -21.873 -7.383 23.218 1.00 92.25 260 PHE A C 1
ATOM 1968 O O . PHE A 1 260 ? -23.089 -7.518 23.355 1.00 92.25 260 PHE A O 1
ATOM 1975 N N . ASN A 1 261 ? -20.979 -8.134 23.856 1.00 92.69 261 ASN A N 1
ATOM 1976 C CA . ASN A 1 261 ? -21.322 -9.145 24.843 1.00 92.69 261 ASN A CA 1
ATOM 1977 C C . ASN A 1 261 ? -20.830 -8.692 26.225 1.00 92.69 261 ASN A C 1
ATOM 1979 O O . ASN A 1 261 ? -19.631 -8.709 26.507 1.00 92.69 261 ASN A O 1
ATOM 1983 N N . ALA A 1 262 ? -21.771 -8.296 27.085 1.00 90.88 262 ALA A N 1
ATOM 1984 C CA . ALA A 1 262 ? -21.470 -7.823 28.434 1.00 90.88 262 ALA A CA 1
ATOM 1985 C C . ALA A 1 262 ? -20.807 -8.902 29.300 1.00 90.88 262 ALA A C 1
ATOM 1987 O O . ALA A 1 262 ? -19.871 -8.592 30.030 1.00 90.88 262 ALA A O 1
ATOM 1988 N N . THR A 1 263 ? -21.238 -10.161 29.173 1.00 93.38 263 THR A N 1
ATOM 1989 C CA . THR A 1 263 ? -20.646 -11.295 29.894 1.00 93.38 263 THR A CA 1
ATOM 1990 C C . THR A 1 263 ? -19.191 -11.484 29.491 1.00 93.38 263 THR A C 1
ATOM 1992 O O . THR A 1 263 ? -18.329 -11.482 30.360 1.00 93.38 263 THR A O 1
ATOM 1995 N N . SER A 1 264 ? -18.895 -11.512 28.185 1.00 93.12 264 SER A N 1
ATOM 1996 C CA . SER A 1 264 ? -17.511 -11.620 27.700 1.00 93.12 264 SER A CA 1
ATOM 1997 C C . SER A 1 264 ? -16.628 -10.472 28.188 1.00 93.12 264 SER A C 1
ATOM 1999 O O . SER A 1 264 ? -15.456 -10.687 28.475 1.00 93.12 264 SER A O 1
ATOM 2001 N N . CYS A 1 265 ? -17.178 -9.261 28.315 1.00 94.31 265 CYS A N 1
ATOM 2002 C CA . CYS A 1 265 ? -16.430 -8.140 28.871 1.00 94.31 265 CYS A CA 1
ATOM 2003 C C . CYS A 1 265 ? -16.159 -8.303 30.376 1.00 94.31 265 CYS A C 1
ATOM 2005 O O . CYS A 1 265 ? -15.030 -8.112 30.823 1.00 94.31 265 CYS A O 1
ATOM 2007 N N . SER A 1 266 ? -17.170 -8.698 31.157 1.00 92.06 266 SER A N 1
ATOM 2008 C CA . SER A 1 266 ? -17.024 -8.946 32.597 1.00 92.06 266 SER A CA 1
ATOM 2009 C C . SER A 1 266 ? -16.071 -10.102 32.907 1.00 92.06 266 SER A C 1
ATOM 2011 O O . SER A 1 266 ? -15.293 -9.990 33.849 1.00 92.06 266 SER A O 1
ATOM 2013 N N . ASP A 1 267 ? -16.066 -11.164 32.095 1.00 93.56 267 ASP A N 1
ATOM 2014 C CA . ASP A 1 267 ? -15.143 -12.302 32.229 1.00 93.56 267 ASP A CA 1
ATOM 2015 C C . ASP A 1 267 ? -13.670 -11.884 32.058 1.00 93.56 267 ASP A C 1
ATOM 2017 O O . ASP A 1 267 ? -12.765 -12.515 32.603 1.00 93.56 267 ASP A O 1
ATOM 2021 N N . LEU A 1 268 ? -13.423 -10.792 31.328 1.00 91.81 268 LEU A N 1
ATOM 2022 C CA . LEU A 1 268 ? -12.104 -10.180 31.163 1.00 91.81 268 LEU A CA 1
ATOM 2023 C C . LEU A 1 268 ? -11.792 -9.121 32.236 1.00 91.81 268 LEU A C 1
ATOM 2025 O O . LEU A 1 268 ? -10.796 -8.409 32.111 1.00 91.81 268 LEU A O 1
ATOM 2029 N N . ASN A 1 269 ? -12.629 -8.995 33.272 1.00 92.69 269 ASN A N 1
ATOM 2030 C CA . ASN A 1 269 ? -12.619 -7.892 34.239 1.00 92.69 269 ASN A CA 1
ATOM 2031 C C . ASN A 1 269 ? -12.703 -6.506 33.574 1.00 92.69 269 ASN A C 1
ATOM 2033 O O . ASN A 1 269 ? -12.212 -5.519 34.118 1.00 92.69 269 ASN A O 1
ATOM 2037 N N . GLY A 1 270 ? -13.300 -6.425 32.387 1.00 93.19 270 GLY A N 1
ATOM 2038 C CA . GLY A 1 270 ? -13.449 -5.180 31.655 1.00 93.19 270 GLY A CA 1
ATOM 2039 C C . GLY A 1 270 ? -14.679 -4.384 32.083 1.00 93.19 270 GLY A C 1
ATOM 2040 O O . GLY A 1 270 ? -15.641 -4.911 32.647 1.00 93.19 270 GLY A O 1
ATOM 2041 N N . GLU A 1 271 ? -14.662 -3.093 31.769 1.00 94.50 271 GLU A N 1
ATOM 2042 C CA . GLU A 1 271 ? -15.793 -2.188 31.964 1.00 94.50 271 GLU A CA 1
ATOM 2043 C C . GLU A 1 271 ? -16.419 -1.821 30.613 1.00 94.50 271 GLU A C 1
ATOM 2045 O O . GLU A 1 271 ? -15.716 -1.435 29.678 1.00 94.50 271 GLU A O 1
ATOM 2050 N N . MET A 1 272 ? -17.748 -1.898 30.505 1.00 94.88 272 MET A N 1
ATOM 2051 C CA . MET A 1 272 ? -18.447 -1.403 29.319 1.00 94.88 272 MET A CA 1
ATOM 2052 C C . MET A 1 272 ? -18.419 0.127 29.291 1.00 94.88 272 MET A C 1
ATOM 2054 O O . MET A 1 272 ? -18.857 0.780 30.241 1.00 94.88 272 MET A O 1
ATOM 2058 N N . LYS A 1 273 ? -17.945 0.696 28.183 1.00 95.69 273 LYS A N 1
ATOM 2059 C CA . LYS A 1 273 ? -18.023 2.130 27.879 1.00 95.69 273 LYS A CA 1
ATOM 2060 C C . LYS A 1 273 ? -18.650 2.342 26.506 1.00 95.69 273 LYS A C 1
ATOM 2062 O O . LYS A 1 273 ? -18.663 1.439 25.673 1.00 95.69 273 LYS A O 1
ATOM 2067 N N . LEU A 1 274 ? -19.148 3.551 26.267 1.00 95.19 274 LEU A N 1
ATOM 2068 C CA . LEU A 1 274 ? -19.587 3.980 24.944 1.00 95.19 274 LEU A CA 1
ATOM 2069 C C . LEU A 1 274 ? -18.461 4.764 24.274 1.00 95.19 274 LEU A C 1
ATOM 2071 O O . LEU A 1 274 ? -18.062 5.811 24.771 1.00 95.19 274 LEU A O 1
ATOM 2075 N N . LEU A 1 275 ? -17.979 4.258 23.145 1.00 95.44 275 LEU A N 1
ATOM 2076 C CA . LEU A 1 275 ? -17.113 4.976 22.218 1.00 95.44 275 LEU A CA 1
ATOM 2077 C C . LEU A 1 275 ? -17.980 5.839 21.292 1.00 95.44 275 LEU A C 1
ATOM 2079 O O . LEU A 1 275 ? -18.998 5.366 20.778 1.00 95.44 275 LEU A O 1
ATOM 2083 N N . GLN A 1 276 ? -17.587 7.094 21.066 1.00 94.88 276 GLN A N 1
ATOM 2084 C CA . GLN A 1 276 ? -18.307 8.062 20.232 1.00 94.88 276 GLN A CA 1
ATOM 2085 C C . GLN A 1 276 ? -19.758 8.283 20.694 1.00 94.88 276 GLN A C 1
ATOM 2087 O O . GLN A 1 276 ? -20.645 8.566 19.890 1.00 94.88 276 GLN A O 1
ATOM 2092 N N . ASN A 1 277 ? -20.024 8.098 21.994 1.00 92.81 277 ASN A N 1
ATOM 2093 C CA . ASN A 1 277 ? -21.365 8.086 22.598 1.00 92.81 277 ASN A CA 1
ATOM 2094 C C . ASN A 1 277 ? -22.362 7.092 21.959 1.00 92.81 277 ASN A C 1
ATOM 2096 O O . ASN A 1 277 ? -23.569 7.226 22.165 1.00 92.81 277 ASN A O 1
ATOM 2100 N N . LEU A 1 278 ? -21.885 6.105 21.192 1.00 94.00 278 LEU A N 1
ATOM 2101 C CA . LEU A 1 278 ? -22.740 5.245 20.368 1.00 94.00 278 LEU A CA 1
ATOM 2102 C C . LEU A 1 278 ? -22.359 3.764 20.435 1.00 94.00 278 LEU A C 1
ATOM 2104 O O . LEU A 1 278 ? -23.238 2.913 20.563 1.00 94.00 278 LEU A O 1
ATOM 2108 N N . TYR A 1 279 ? -21.070 3.441 20.349 1.00 95.25 279 TYR A N 1
ATOM 2109 C CA . TYR A 1 279 ? -20.612 2.065 20.183 1.00 95.25 279 TYR A CA 1
ATOM 2110 C C . TYR A 1 279 ? -20.201 1.455 21.526 1.00 95.25 279 TYR A C 1
ATOM 2112 O O . TYR A 1 279 ? -19.260 1.951 22.147 1.00 95.25 279 TYR A O 1
ATOM 2120 N N . PRO A 1 280 ? -20.861 0.383 21.996 1.00 95.38 280 PRO A N 1
ATOM 2121 C CA . PRO A 1 280 ? -20.455 -0.297 23.218 1.00 95.38 280 PRO A CA 1
ATOM 2122 C C . PRO A 1 280 ? -19.116 -1.017 23.018 1.00 95.38 280 PRO A C 1
ATOM 2124 O O . PRO A 1 280 ? -18.968 -1.841 22.116 1.00 95.38 280 PRO A O 1
ATOM 2127 N N . VAL A 1 281 ? -18.147 -0.721 23.880 1.00 96.25 281 VAL A N 1
ATOM 2128 C CA . VAL A 1 281 ? -16.803 -1.313 23.874 1.00 96.25 281 VAL A CA 1
ATOM 2129 C C . VAL A 1 281 ? -16.438 -1.831 25.259 1.00 96.25 281 VAL A C 1
ATOM 2131 O O . VAL A 1 281 ? -16.926 -1.330 26.274 1.00 96.25 281 VAL A O 1
ATOM 2134 N N . CYS A 1 282 ? -15.572 -2.839 25.307 1.00 96.50 282 CYS A N 1
ATOM 2135 C CA . CYS A 1 282 ? -15.024 -3.368 26.547 1.00 96.50 282 CYS A CA 1
ATOM 2136 C C . CYS A 1 282 ? -13.673 -2.720 26.846 1.00 96.50 282 CYS A C 1
ATOM 2138 O O . CYS A 1 282 ? -12.736 -2.865 26.065 1.00 96.50 282 CYS A O 1
ATOM 2140 N N . VAL A 1 283 ? -13.549 -2.024 27.971 1.00 95.56 283 VAL A N 1
ATOM 2141 C CA . VAL A 1 283 ? -12.287 -1.413 28.397 1.00 95.56 283 VAL A CA 1
ATOM 2142 C C . VAL A 1 283 ? -11.591 -2.337 29.385 1.00 95.56 283 VAL A C 1
ATOM 2144 O O . VAL A 1 283 ? -12.118 -2.582 30.466 1.00 95.56 283 VAL A O 1
ATOM 2147 N N . LEU A 1 284 ? -10.413 -2.844 29.021 1.00 91.19 284 LEU A N 1
ATOM 2148 C CA . LEU A 1 284 ? -9.689 -3.875 29.780 1.00 91.19 284 LEU A CA 1
ATOM 2149 C C . LEU A 1 284 ? -8.795 -3.331 30.910 1.00 91.19 284 LEU A C 1
ATOM 2151 O O . LEU A 1 284 ? -8.136 -4.111 31.590 1.00 91.19 284 LEU A O 1
ATOM 2155 N N . ASP A 1 285 ? -8.825 -2.019 31.152 1.00 79.69 285 ASP A N 1
ATOM 2156 C CA . ASP A 1 285 ? -8.126 -1.361 32.261 1.00 79.69 285 ASP A CA 1
ATOM 2157 C C . ASP A 1 285 ? -9.136 -0.836 33.304 1.00 79.69 285 ASP A C 1
ATOM 2159 O O . ASP A 1 285 ? -9.383 0.382 33.383 1.00 79.69 285 ASP A O 1
ATOM 2163 N N . PRO A 1 286 ? -9.770 -1.704 34.120 1.00 54.62 286 PRO A N 1
ATOM 2164 C CA . PRO A 1 286 ? -10.465 -1.225 35.304 1.00 54.62 286 PRO A CA 1
ATOM 2165 C C . PRO A 1 286 ? -9.422 -0.546 36.196 1.00 54.62 286 PRO A C 1
ATOM 2167 O O . PRO A 1 286 ? -8.281 -0.999 36.301 1.00 54.62 286 PRO A O 1
ATOM 2170 N N . ILE A 1 287 ? -9.787 0.585 36.801 1.00 47.59 287 ILE A N 1
ATOM 2171 C CA . ILE A 1 287 ? -8.926 1.308 37.741 1.00 47.59 287 ILE A CA 1
ATOM 2172 C C . ILE A 1 287 ? -8.349 0.271 38.716 1.00 47.59 287 ILE A C 1
ATOM 2174 O O . ILE A 1 287 ? -9.102 -0.311 39.495 1.00 47.59 287 ILE A O 1
ATOM 2178 N N . GLN A 1 288 ? -7.027 0.046 38.699 1.00 47.38 288 GLN A N 1
ATOM 2179 C CA . GLN A 1 288 ? -6.358 -0.373 39.922 1.00 47.38 288 GLN A CA 1
ATOM 2180 C C . GLN A 1 288 ? -6.653 0.764 40.888 1.00 47.38 288 GLN A C 1
ATOM 2182 O O . GLN A 1 288 ? -5.993 1.802 40.866 1.00 47.38 288 GLN A O 1
ATOM 2187 N N . THR A 1 289 ? -7.705 0.625 41.694 1.00 40.81 289 THR A N 1
ATOM 2188 C CA . THR A 1 289 ? -7.745 1.347 42.950 1.00 40.81 289 THR A CA 1
ATOM 2189 C C . THR A 1 289 ? -6.472 0.881 43.612 1.00 40.81 289 THR A C 1
ATOM 2191 O O . THR A 1 289 ? -6.369 -0.301 43.955 1.00 40.81 289 THR A O 1
ATOM 2194 N N . ALA A 1 290 ? -5.462 1.755 43.648 1.00 43.16 290 ALA A N 1
ATOM 2195 C CA . ALA A 1 290 ? -4.263 1.500 44.415 1.00 43.16 290 ALA A CA 1
ATOM 2196 C C . ALA A 1 290 ? -4.745 0.901 45.741 1.00 43.16 290 ALA A C 1
ATOM 2198 O O . ALA A 1 290 ? -5.691 1.462 46.319 1.00 43.16 290 ALA A O 1
ATOM 2199 N N . PRO A 1 291 ? -4.219 -0.259 46.179 1.00 53.94 291 PRO A N 1
ATOM 2200 C CA . PRO A 1 291 ? -4.571 -0.756 47.497 1.00 53.94 291 PRO A CA 1
ATOM 2201 C C . PRO A 1 291 ? -4.415 0.429 48.460 1.00 53.94 291 PRO A C 1
ATOM 2203 O O . PRO A 1 291 ? -3.452 1.193 48.293 1.00 53.94 291 PRO A O 1
ATOM 2206 N N . PRO A 1 292 ? -5.388 0.665 49.369 1.00 54.38 292 PRO A N 1
ATOM 2207 C CA . PRO A 1 292 ? -5.321 1.793 50.296 1.00 54.38 292 PRO A CA 1
ATOM 2208 C C . PRO A 1 292 ? -3.910 1.813 50.864 1.00 54.38 292 PRO A C 1
ATOM 2210 O O . PRO A 1 292 ? -3.423 0.714 51.148 1.00 54.38 292 PRO A O 1
ATOM 2213 N N . PRO A 1 293 ? -3.235 2.981 50.942 1.00 51.66 293 PRO A N 1
ATOM 2214 C CA . PRO A 1 293 ? -1.839 3.038 51.341 1.00 51.66 293 PRO A CA 1
ATOM 2215 C C . PRO A 1 293 ? -1.723 2.192 52.592 1.00 51.66 293 PRO A C 1
ATOM 2217 O O . PRO A 1 293 ? -2.294 2.535 53.629 1.00 51.66 293 PRO A O 1
ATOM 2220 N N . THR A 1 294 ? -1.095 1.021 52.459 1.00 46.09 294 THR A N 1
ATOM 2221 C CA . THR A 1 294 ? -0.819 0.196 53.616 1.00 46.09 294 THR A CA 1
ATOM 2222 C C . THR A 1 294 ? 0.020 1.117 54.460 1.00 46.09 294 THR A C 1
ATOM 2224 O O . THR A 1 294 ? 1.076 1.563 54.001 1.00 46.09 294 THR A O 1
ATOM 2227 N N . THR A 1 295 ? -0.501 1.491 55.623 1.00 45.59 295 THR A N 1
ATOM 2228 C CA . THR A 1 295 ? 0.261 2.150 56.667 1.00 45.59 295 THR A CA 1
ATOM 2229 C C . THR A 1 295 ? 1.374 1.179 57.008 1.00 45.59 295 THR A C 1
ATOM 2231 O O . THR A 1 295 ? 1.228 0.294 57.847 1.00 45.59 295 THR A O 1
ATOM 2234 N N . TYR A 1 296 ? 2.453 1.258 56.240 1.00 43.78 296 TYR A N 1
ATOM 2235 C CA . TYR A 1 296 ? 3.705 0.640 56.570 1.00 43.78 296 TYR A CA 1
ATOM 2236 C C . TYR A 1 296 ? 4.191 1.506 57.715 1.00 43.78 296 TYR A C 1
ATOM 2238 O O . TYR A 1 296 ? 4.768 2.572 57.498 1.00 43.78 296 TYR A O 1
ATOM 2246 N N . ASP A 1 297 ? 3.837 1.099 58.933 1.00 53.44 297 ASP A N 1
ATOM 2247 C CA . ASP A 1 297 ? 4.547 1.535 60.117 1.00 53.44 297 ASP A CA 1
ATOM 2248 C C . ASP A 1 297 ? 6.015 1.252 59.817 1.00 53.44 297 ASP A C 1
ATOM 2250 O O . ASP A 1 297 ? 6.463 0.102 59.784 1.00 53.44 297 ASP A O 1
ATOM 2254 N N . ALA A 1 298 ? 6.748 2.313 59.475 1.00 47.00 298 ALA A N 1
ATOM 2255 C CA . ALA A 1 298 ? 8.185 2.247 59.358 1.00 47.00 298 ALA A CA 1
ATOM 2256 C C . ALA A 1 298 ? 8.675 1.618 60.668 1.00 47.00 298 ALA A C 1
ATOM 2258 O O . ALA A 1 298 ? 8.319 2.123 61.739 1.00 47.00 298 ALA A O 1
ATOM 2259 N N . PRO A 1 299 ? 9.427 0.504 60.635 1.00 47.19 299 PRO A N 1
ATOM 2260 C CA . PRO A 1 299 ? 9.924 -0.078 61.863 1.00 47.19 299 PRO A CA 1
ATOM 2261 C C . PRO A 1 299 ? 10.768 0.993 62.544 1.00 47.19 299 PRO A C 1
ATOM 2263 O O . PRO A 1 299 ? 11.757 1.459 61.975 1.00 47.19 299 PRO A O 1
ATOM 2266 N N . ASN A 1 300 ? 10.321 1.416 63.731 1.00 51.00 300 ASN A N 1
ATOM 2267 C CA . ASN A 1 300 ? 11.027 2.349 64.597 1.00 51.00 300 ASN A CA 1
ATOM 2268 C C . ASN A 1 300 ? 12.516 1.987 64.587 1.00 51.00 300 ASN A C 1
ATOM 2270 O O . ASN A 1 300 ? 12.931 0.935 65.082 1.00 51.00 300 ASN A O 1
ATOM 2274 N N . SER A 1 301 ? 13.312 2.867 63.984 1.00 57.47 301 SER A N 1
ATOM 2275 C CA . SER A 1 301 ? 14.734 2.678 63.695 1.00 57.47 301 SER A CA 1
ATOM 2276 C C . SER A 1 301 ? 15.608 2.640 64.951 1.00 57.47 301 SER A C 1
ATOM 2278 O O . SER A 1 301 ? 16.822 2.482 64.861 1.00 57.47 301 SER A O 1
ATOM 2280 N N . THR A 1 302 ? 15.010 2.685 66.141 1.00 57.06 302 THR A N 1
ATOM 2281 C CA . THR A 1 302 ? 15.679 2.578 67.438 1.00 57.06 302 THR A CA 1
ATOM 2282 C C . THR A 1 302 ? 16.475 1.276 67.581 1.00 57.06 302 THR A C 1
ATOM 2284 O O . THR A 1 302 ? 17.575 1.295 68.125 1.00 57.06 302 THR A O 1
ATOM 2287 N N . TRP A 1 303 ? 15.993 0.155 67.031 1.00 52.72 303 TRP A N 1
ATOM 2288 C CA . TRP A 1 303 ? 16.699 -1.134 67.122 1.00 52.72 303 TRP A CA 1
ATOM 2289 C C . TRP A 1 303 ? 17.914 -1.242 66.191 1.00 52.72 303 TRP A C 1
ATOM 2291 O O . TRP A 1 303 ? 18.880 -1.925 66.530 1.00 52.72 303 TRP A O 1
ATOM 2301 N N . LEU A 1 304 ? 17.910 -0.530 65.056 1.00 54.16 304 LEU A N 1
ATOM 2302 C CA . LEU A 1 304 ? 19.044 -0.510 64.128 1.00 54.16 304 LEU A CA 1
ATOM 2303 C C . LEU A 1 304 ? 20.219 0.290 64.716 1.00 54.16 304 LEU A C 1
ATOM 2305 O O . LEU A 1 304 ? 21.366 -0.144 64.632 1.00 54.16 304 LEU A O 1
ATOM 2309 N N . TYR A 1 305 ? 19.933 1.408 65.395 1.00 57.44 305 TYR A N 1
ATOM 2310 C CA . TYR A 1 305 ? 20.959 2.196 66.087 1.00 57.44 305 TYR A CA 1
ATOM 2311 C C . TYR A 1 305 ? 21.532 1.476 67.316 1.00 57.44 305 TYR A C 1
ATOM 2313 O O . TYR A 1 305 ? 22.742 1.528 67.535 1.00 57.44 305 TYR A O 1
ATOM 2321 N N . ILE A 1 306 ? 20.704 0.749 68.079 1.00 61.06 306 ILE A N 1
ATOM 2322 C CA . ILE A 1 306 ? 21.181 -0.063 69.213 1.00 61.06 306 ILE A CA 1
ATOM 2323 C C . ILE A 1 306 ? 22.081 -1.208 68.718 1.00 61.06 306 ILE A C 1
ATOM 2325 O O . ILE A 1 306 ? 23.148 -1.431 69.288 1.00 61.06 306 ILE A O 1
ATOM 2329 N N . GLY A 1 307 ? 21.711 -1.888 67.627 1.00 63.38 307 GLY A N 1
ATOM 2330 C CA . GLY A 1 307 ? 22.523 -2.962 67.044 1.00 63.38 307 GLY A CA 1
ATOM 2331 C C . GLY A 1 307 ? 23.899 -2.490 66.556 1.00 63.38 307 GLY A C 1
ATOM 2332 O O . GLY A 1 307 ? 24.909 -3.136 66.837 1.00 63.38 307 GLY A O 1
ATOM 2333 N N . ILE A 1 308 ? 23.959 -1.329 65.893 1.00 67.31 308 ILE A N 1
ATOM 2334 C CA . ILE A 1 308 ? 25.221 -0.736 65.421 1.00 67.31 308 ILE A CA 1
ATOM 2335 C C . ILE A 1 308 ? 26.102 -0.297 66.603 1.00 67.31 308 ILE A C 1
ATOM 2337 O O . ILE A 1 308 ? 27.306 -0.552 66.594 1.00 67.31 308 ILE A O 1
ATOM 2341 N N . ALA A 1 309 ? 25.524 0.298 67.653 1.00 65.88 309 ALA A N 1
ATOM 2342 C CA . ALA A 1 309 ? 26.280 0.725 68.832 1.00 65.88 309 ALA A CA 1
ATOM 2343 C C . ALA A 1 309 ? 26.900 -0.459 69.602 1.00 65.88 309 ALA A C 1
ATOM 2345 O O . ALA A 1 309 ? 28.058 -0.383 70.013 1.00 65.88 309 ALA A O 1
ATOM 2346 N N . VAL A 1 310 ? 26.170 -1.572 69.749 1.00 70.69 310 VAL A N 1
ATOM 2347 C CA . VAL A 1 310 ? 26.679 -2.788 70.412 1.00 70.69 310 VAL A CA 1
ATOM 2348 C C . VAL A 1 310 ? 27.791 -3.450 69.590 1.00 70.69 310 VAL A C 1
ATOM 2350 O O . VAL A 1 310 ? 28.799 -3.872 70.158 1.00 70.69 310 VAL A O 1
ATOM 2353 N N . ALA A 1 311 ? 27.664 -3.490 68.260 1.00 68.81 311 ALA A N 1
ATOM 2354 C CA . ALA A 1 311 ? 28.698 -4.043 67.384 1.00 68.81 311 ALA A CA 1
ATOM 2355 C C . ALA A 1 311 ? 30.000 -3.220 67.418 1.00 68.81 311 ALA A C 1
ATOM 2357 O O . ALA A 1 311 ? 31.087 -3.794 67.481 1.00 68.81 311 ALA A O 1
ATOM 2358 N N . ILE A 1 312 ? 29.902 -1.885 67.440 1.00 71.69 312 ILE A N 1
ATOM 2359 C CA . ILE A 1 312 ? 31.069 -0.994 67.556 1.00 71.69 312 ILE A CA 1
ATOM 2360 C C . ILE A 1 312 ? 31.745 -1.152 68.927 1.00 71.69 312 ILE A C 1
ATOM 2362 O O . ILE A 1 312 ? 32.973 -1.211 68.996 1.00 71.69 312 ILE A O 1
ATOM 2366 N N . LEU A 1 313 ? 30.972 -1.282 70.012 1.00 69.31 313 LEU A N 1
ATOM 2367 C CA . LEU A 1 313 ? 31.525 -1.483 71.356 1.00 69.31 313 LEU A CA 1
ATOM 2368 C C . LEU A 1 313 ? 32.277 -2.823 71.473 1.00 69.31 313 LEU A C 1
ATOM 2370 O O . LEU A 1 313 ? 33.363 -2.868 72.050 1.00 69.31 313 LEU A O 1
ATOM 2374 N N . LEU A 1 314 ? 31.742 -3.897 70.882 1.00 67.81 314 LEU A N 1
ATOM 2375 C CA . LEU A 1 314 ? 32.394 -5.212 70.849 1.00 67.81 314 LEU A CA 1
ATOM 2376 C C . LEU A 1 314 ? 33.683 -5.209 70.012 1.00 67.81 314 LEU A C 1
ATOM 2378 O O . LEU A 1 314 ? 34.680 -5.797 70.426 1.00 67.81 314 LEU A O 1
ATOM 2382 N N . LEU A 1 315 ? 33.704 -4.499 68.880 1.00 66.75 315 LEU A N 1
ATOM 2383 C CA . LEU A 1 315 ? 34.907 -4.337 68.053 1.00 66.75 315 LEU A CA 1
ATOM 2384 C C . LEU A 1 315 ? 36.015 -3.556 68.778 1.00 66.75 315 LEU A C 1
ATOM 2386 O O . LEU A 1 315 ? 37.183 -3.937 68.704 1.00 66.75 315 LEU A O 1
ATOM 2390 N N . LEU A 1 316 ? 35.663 -2.508 69.527 1.00 66.00 316 LEU A N 1
ATOM 2391 C CA . LEU A 1 316 ? 36.630 -1.731 70.313 1.00 66.00 316 LEU A CA 1
ATOM 2392 C C . LEU A 1 316 ? 37.192 -2.521 71.509 1.00 66.00 316 LEU A C 1
ATOM 2394 O O . LEU A 1 316 ? 38.378 -2.388 71.823 1.00 66.00 316 LEU A O 1
ATOM 2398 N N . LEU A 1 317 ? 36.381 -3.382 72.134 1.00 63.78 317 LEU A N 1
ATOM 2399 C CA . LEU A 1 317 ? 36.824 -4.305 73.188 1.00 63.78 317 LEU A CA 1
ATOM 2400 C C . LEU A 1 317 ? 37.741 -5.415 72.643 1.00 63.78 317 LEU A C 1
ATOM 2402 O O . LEU A 1 317 ? 38.735 -5.749 73.282 1.00 63.78 317 LEU A O 1
ATOM 2406 N N . CYS A 1 318 ? 37.485 -5.938 71.438 1.00 58.84 318 CYS A N 1
ATOM 2407 C CA . CYS A 1 318 ? 38.399 -6.883 70.786 1.00 58.84 318 CYS A CA 1
ATOM 2408 C C . CYS A 1 318 ? 39.749 -6.244 70.419 1.00 58.84 318 CYS A C 1
ATOM 2410 O O . CYS A 1 318 ? 40.786 -6.869 70.621 1.00 58.84 318 CYS A O 1
ATOM 2412 N N . CYS A 1 319 ? 39.770 -4.992 69.948 1.00 56.38 319 CYS A N 1
ATOM 2413 C CA . CYS A 1 319 ? 41.025 -4.300 69.622 1.00 56.38 319 CYS A CA 1
ATOM 2414 C C . CYS A 1 319 ? 41.895 -3.987 70.851 1.00 56.38 319 CYS A C 1
ATOM 2416 O O . CYS A 1 319 ? 43.115 -3.913 70.727 1.00 56.38 319 CYS A O 1
ATOM 2418 N N . SER A 1 320 ? 41.300 -3.827 72.037 1.00 58.44 320 SER A N 1
ATOM 2419 C CA . SER A 1 320 ? 42.039 -3.542 73.278 1.00 58.44 320 SER A CA 1
ATOM 2420 C C . SER A 1 320 ? 42.578 -4.798 73.982 1.00 58.44 320 SER A C 1
ATOM 2422 O O . SER A 1 320 ? 43.476 -4.684 74.812 1.00 58.44 320 SER A O 1
ATOM 2424 N N . LEU A 1 321 ? 42.114 -5.994 73.600 1.00 57.88 321 LEU A N 1
ATOM 2425 C CA . LEU A 1 321 ? 42.629 -7.290 74.074 1.00 57.88 321 LEU A CA 1
ATOM 2426 C C . LEU A 1 321 ? 43.753 -7.875 73.195 1.00 57.88 321 LEU A C 1
ATOM 2428 O O . LEU A 1 321 ? 44.362 -8.866 73.581 1.00 57.88 321 LEU A O 1
ATOM 2432 N N . CYS A 1 322 ? 44.064 -7.268 72.043 1.00 55.09 322 CYS A N 1
ATOM 2433 C CA . CYS A 1 322 ? 45.190 -7.672 71.187 1.00 55.09 322 CYS A CA 1
ATOM 2434 C C . CYS A 1 322 ? 46.492 -6.887 71.449 1.00 55.09 322 CYS A C 1
ATOM 2436 O O . CYS A 1 322 ? 47.471 -7.097 70.738 1.00 55.09 322 CYS A O 1
ATOM 2438 N N . TYR A 1 323 ? 46.509 -5.983 72.437 1.00 52.88 323 TYR A N 1
ATOM 2439 C CA . TYR A 1 323 ? 47.657 -5.121 72.767 1.00 52.88 323 TYR A CA 1
ATOM 2440 C C . TYR A 1 323 ? 48.163 -5.274 74.218 1.00 52.88 323 TYR A C 1
ATOM 2442 O O . TYR A 1 323 ? 48.781 -4.353 74.757 1.00 52.88 323 TYR A O 1
ATOM 2450 N N . LEU A 1 324 ? 47.929 -6.439 74.833 1.00 47.28 324 LEU A N 1
ATOM 2451 C CA . LEU A 1 324 ? 48.509 -6.872 76.112 1.00 47.28 324 LEU A CA 1
ATOM 2452 C C . LEU A 1 324 ? 49.097 -8.278 75.982 1.00 47.28 324 LEU A C 1
ATOM 2454 O O . LEU A 1 324 ? 48.399 -9.146 75.415 1.00 47.28 324 LEU A O 1
#